Protein AF-A0A955X022-F1 (afdb_monomer)

Radius of gyration: 28.81 Å; Cα contacts (8 Å, |Δi|>4): 548; chains: 1; bounding box: 70×65×79 Å

Sequence (332 aa):
RRVQRLLAVYSPRDRRLDRPEGRVDWLASRLASVGQAQPVYVGEVSGVGLGREERAALLGWCDWIAQQADRFAHAHLDEADRAALAPDLARLARLGADYRGRHDVGLRRRWAHTARRSRWPFLRQVVADGLAAETSQTAVDRLPVPADRPTAFELLVLVRLLSALSEAPPAVRWLANGNGHLRLPGIHAQFQRSFAAEQVRRAAALSAPAGEAITRFQVNLPTRSDLWIGFDRPRGGFDGVLVEVKSGGPQYRDTVLQLQTYRHALPDAEVQRALVLGVVEQPAQGPLRPSQAAWLAAQASGTDDVWAFCGPDDLAAVLAAVGLIKAPLADH

Secondary structure (DSSP, 8-state):
-HHHHHHHS-PPPEEEESS--SEE-HHHHHHHTTT-SS--EEEE---SS--HHHHHHHHHHHHHHHHHHHHHHHHH--HHHHHHHHHHHHHHHHHTGGGTT---HHHHHHHHHHHHT-SSHHIIIIIHHHHHHHH-TTS-PPEEPP-SHHHHHHHHHHHHHHHHHSSS-----EETT--SEEEETTEEEEEEEE--HHHHHHHTT--HHHHHHHHHTT-----EEEEEEEEEEEETTEEEEEEEEE-SS--HHHHHHHHHHHHHHS-TTT-SSEEEEEEESS-TT-SPPHHHHHHHHHHHTSSS-EEEEE-TTSHHHHHHHTTSSPPPPP--

Mean predicted aligned error: 16.54 Å

pLDDT: mean 80.15, std 12.46, range [33.47, 97.75]

Structure (mmCIF, N/CA/C/O backbone):
data_AF-A0A955X022-F1
#
_entry.id   AF-A0A955X022-F1
#
loop_
_atom_site.group_PDB
_atom_site.id
_atom_site.type_symbol
_atom_site.label_atom_id
_atom_site.label_alt_id
_atom_site.label_comp_id
_atom_site.label_asym_id
_atom_site.label_entity_id
_atom_site.label_seq_id
_atom_site.pdbx_PDB_ins_code
_atom_site.Cartn_x
_atom_site.Cartn_y
_atom_site.Cartn_z
_atom_site.occupancy
_atom_site.B_iso_or_equiv
_atom_site.auth_seq_id
_atom_site.auth_comp_id
_atom_site.auth_asym_id
_atom_site.auth_atom_id
_atom_site.pdbx_PDB_model_num
ATOM 1 N N . ARG A 1 1 ? 30.668 -11.378 -16.384 1.00 60.19 1 ARG A N 1
ATOM 2 C CA . ARG A 1 1 ? 31.346 -12.660 -16.038 1.00 60.19 1 ARG A CA 1
ATOM 3 C C . ARG A 1 1 ? 30.372 -13.815 -15.732 1.00 60.19 1 ARG A C 1
ATOM 5 O O . ARG A 1 1 ? 30.473 -14.830 -16.404 1.00 60.19 1 ARG A O 1
ATOM 12 N N . ARG A 1 2 ? 29.414 -13.703 -14.789 1.00 65.69 2 ARG A N 1
ATOM 13 C CA . ARG A 1 2 ? 28.442 -14.791 -14.479 1.00 65.69 2 ARG A CA 1
ATOM 14 C C . ARG A 1 2 ? 27.550 -15.195 -15.670 1.00 65.69 2 ARG A C 1
ATOM 16 O O . ARG A 1 2 ? 27.416 -16.381 -15.935 1.00 65.69 2 ARG A O 1
ATOM 23 N N . VAL A 1 3 ? 27.053 -14.221 -16.440 1.00 72.88 3 VAL A N 1
ATOM 24 C CA . VAL A 1 3 ? 26.290 -14.450 -17.689 1.00 72.88 3 VAL A CA 1
ATOM 25 C C . VAL A 1 3 ? 27.086 -15.269 -18.706 1.00 72.88 3 VAL A C 1
ATOM 27 O O . VAL A 1 3 ? 26.599 -16.266 -19.217 1.00 72.88 3 VAL A O 1
ATOM 30 N N . GLN A 1 4 ? 28.339 -14.886 -18.963 1.00 73.00 4 GLN A N 1
ATOM 31 C CA . GLN A 1 4 ? 29.209 -15.597 -19.904 1.00 73.00 4 GLN A CA 1
ATOM 32 C C . GLN A 1 4 ? 29.500 -17.025 -19.444 1.00 73.00 4 GLN A C 1
ATOM 34 O O . GLN A 1 4 ? 29.504 -17.927 -20.269 1.00 73.00 4 GLN A O 1
ATOM 39 N N . ARG A 1 5 ? 29.686 -17.246 -18.134 1.00 68.06 5 ARG A N 1
ATOM 40 C CA . ARG A 1 5 ? 29.826 -18.600 -17.583 1.00 68.06 5 ARG A CA 1
ATOM 41 C C . ARG A 1 5 ? 28.572 -19.431 -17.844 1.00 68.06 5 ARG A C 1
ATOM 43 O O . ARG A 1 5 ? 28.711 -20.533 -18.340 1.00 68.06 5 ARG A O 1
ATOM 50 N N . LEU A 1 6 ? 27.377 -18.894 -17.592 1.00 64.38 6 LEU A N 1
ATOM 51 C CA . LEU A 1 6 ? 26.104 -19.584 -17.851 1.00 64.38 6 LEU A CA 1
ATOM 52 C C . LEU A 1 6 ? 25.851 -19.864 -19.336 1.00 64.38 6 LEU A C 1
ATOM 54 O O . LEU A 1 6 ? 25.351 -20.929 -19.666 1.00 64.38 6 LEU A O 1
ATOM 58 N N . LEU A 1 7 ? 26.223 -18.942 -20.227 1.00 67.94 7 LEU A N 1
ATOM 59 C CA . LEU A 1 7 ? 26.152 -19.161 -21.676 1.00 67.94 7 LEU A CA 1
ATOM 60 C C . LEU A 1 7 ? 27.194 -20.173 -22.174 1.00 67.94 7 LEU A C 1
ATOM 62 O O . LEU A 1 7 ? 26.962 -20.831 -23.183 1.00 67.94 7 LEU A O 1
ATOM 66 N N . ALA A 1 8 ? 28.330 -20.288 -21.480 1.00 63.25 8 ALA A N 1
ATOM 67 C CA . ALA A 1 8 ? 29.361 -21.284 -21.757 1.00 63.25 8 ALA A CA 1
ATOM 68 C C . ALA A 1 8 ? 29.012 -22.672 -21.197 1.00 63.25 8 ALA A C 1
ATOM 70 O O . ALA A 1 8 ? 29.580 -23.666 -21.646 1.00 63.25 8 ALA A O 1
ATOM 71 N N . VAL A 1 9 ? 28.072 -22.762 -20.247 1.00 58.62 9 VAL A N 1
ATOM 72 C CA . VAL A 1 9 ? 27.497 -24.041 -19.835 1.00 58.62 9 VAL A CA 1
ATOM 73 C C . VAL A 1 9 ? 26.673 -24.600 -21.006 1.00 58.62 9 VAL A C 1
ATOM 75 O O . VAL A 1 9 ? 25.762 -23.936 -21.500 1.00 58.62 9 VAL A O 1
ATOM 78 N N . TYR A 1 10 ? 27.002 -25.820 -21.446 1.00 50.12 10 TYR A N 1
ATOM 79 C CA . TYR A 1 10 ? 26.462 -26.484 -22.640 1.00 50.12 10 TYR A CA 1
ATOM 80 C C . TYR A 1 10 ? 24.930 -26.425 -22.739 1.00 50.12 10 TYR A C 1
ATOM 82 O O . TYR A 1 10 ? 24.229 -27.272 -22.189 1.00 50.12 10 TYR A O 1
ATOM 90 N N . SER A 1 11 ? 24.399 -25.446 -23.480 1.00 48.03 11 SER A N 1
ATOM 91 C CA . SER A 1 11 ? 22.991 -25.452 -23.903 1.00 48.03 11 SER A CA 1
ATOM 92 C C . SER A 1 11 ? 22.721 -26.746 -24.685 1.00 48.03 11 SER A C 1
ATOM 94 O O . SER A 1 11 ? 23.609 -27.139 -25.451 1.00 48.03 11 SER A O 1
ATOM 96 N N . PRO A 1 12 ? 21.559 -27.411 -24.525 1.00 53.16 12 PRO A N 1
ATOM 97 C CA . PRO A 1 12 ? 21.199 -28.552 -25.358 1.00 53.16 12 PRO A CA 1
ATOM 98 C C . PRO A 1 12 ? 21.392 -28.146 -26.816 1.00 53.16 12 PRO A C 1
ATOM 100 O O . PRO A 1 12 ? 20.864 -27.126 -27.262 1.00 53.16 12 PRO A O 1
ATOM 103 N N . ARG A 1 13 ? 22.253 -28.876 -27.518 1.00 52.25 13 ARG A N 1
ATOM 104 C CA . ARG A 1 13 ? 22.450 -28.694 -28.949 1.00 52.25 13 ARG A CA 1
ATOM 105 C C . ARG A 1 13 ? 21.652 -29.778 -29.635 1.00 52.25 13 ARG A C 1
ATOM 107 O O . ARG A 1 13 ? 21.825 -30.952 -29.307 1.00 52.25 13 ARG A O 1
ATOM 114 N N . ASP A 1 14 ? 20.843 -29.362 -30.595 1.00 60.62 14 ASP A N 1
ATOM 115 C CA . ASP A 1 14 ? 20.277 -30.257 -31.587 1.00 60.62 14 ASP A CA 1
ATOM 116 C C . ASP A 1 14 ? 21.442 -30.938 -32.302 1.00 60.62 14 ASP A C 1
ATOM 118 O O . ASP A 1 14 ? 22.238 -30.297 -33.000 1.00 60.62 14 ASP A O 1
ATOM 122 N N . ARG A 1 15 ? 21.604 -32.237 -32.060 1.00 67.50 15 ARG A N 1
ATOM 123 C CA . ARG A 1 15 ? 22.623 -33.046 -32.720 1.00 67.50 15 ARG A CA 1
ATOM 124 C C . ARG A 1 15 ? 21.938 -33.930 -33.744 1.00 67.50 15 ARG A C 1
ATOM 126 O O . ARG A 1 15 ? 20.890 -34.505 -33.472 1.00 67.50 15 ARG A O 1
ATOM 133 N N . ARG A 1 16 ? 22.562 -34.051 -34.916 1.00 79.44 16 ARG A N 1
ATOM 134 C CA . ARG A 1 16 ? 22.226 -35.094 -35.884 1.00 79.44 16 ARG A CA 1
ATOM 135 C C . ARG A 1 16 ? 22.786 -36.419 -35.379 1.00 79.44 16 ARG A C 1
ATOM 137 O O . ARG A 1 16 ? 23.991 -36.532 -35.153 1.00 79.44 16 ARG A O 1
ATOM 144 N N . LEU A 1 17 ? 21.898 -37.369 -35.175 1.00 77.00 17 LEU A N 1
ATOM 145 C CA . LEU A 1 17 ? 22.140 -38.704 -34.668 1.00 77.00 17 LEU A CA 1
ATOM 146 C C . LEU A 1 17 ? 21.679 -39.705 -35.728 1.00 77.00 17 LEU A C 1
ATOM 148 O O . LEU A 1 17 ? 20.753 -39.447 -36.494 1.00 77.00 17 LEU A O 1
ATOM 152 N N . ASP A 1 18 ? 22.335 -40.849 -35.756 1.00 83.44 18 ASP A N 1
ATOM 153 C CA . ASP A 1 18 ? 21.990 -42.020 -36.564 1.00 83.44 18 ASP A CA 1
ATOM 154 C C . ASP A 1 18 ? 20.863 -42.861 -35.935 1.00 83.44 18 ASP A C 1
ATOM 156 O O . ASP A 1 18 ? 20.263 -43.708 -36.595 1.00 83.44 18 ASP A O 1
ATOM 160 N N . ARG A 1 19 ? 20.515 -42.588 -34.671 1.00 78.44 19 ARG A N 1
ATOM 161 C CA . ARG A 1 19 ? 19.409 -43.216 -33.936 1.00 78.44 19 ARG A CA 1
ATOM 162 C C . ARG A 1 19 ? 18.647 -42.206 -33.063 1.00 78.44 19 ARG A C 1
ATOM 164 O O . ARG A 1 19 ? 19.240 -41.216 -32.629 1.00 78.44 19 ARG A O 1
ATOM 171 N N . PRO A 1 20 ? 17.344 -42.418 -32.795 1.00 75.44 20 PRO A N 1
ATOM 172 C CA . PRO A 1 20 ? 16.562 -41.508 -31.966 1.00 75.44 20 PRO A CA 1
ATOM 173 C C . PRO A 1 20 ? 16.979 -41.643 -30.495 1.00 75.44 20 PRO A C 1
ATOM 175 O O . PRO A 1 20 ? 16.699 -42.651 -29.851 1.00 75.44 20 PRO A O 1
ATOM 178 N N . GLU A 1 21 ? 17.634 -40.617 -29.955 1.00 63.56 21 GLU A N 1
ATOM 179 C CA . GLU A 1 21 ? 17.990 -40.522 -28.535 1.00 63.56 21 GLU A CA 1
ATOM 180 C C . GLU A 1 21 ? 17.449 -39.225 -27.929 1.00 63.56 21 GLU A C 1
ATOM 182 O O . GLU A 1 21 ? 17.411 -38.183 -28.588 1.00 63.56 21 GLU A O 1
ATOM 187 N N . GLY A 1 22 ? 17.063 -39.273 -26.651 1.00 64.94 22 GLY A N 1
ATOM 188 C CA . GLY A 1 22 ? 16.555 -38.102 -25.935 1.00 64.94 22 GLY A CA 1
ATOM 189 C C . GLY A 1 22 ? 15.234 -37.578 -26.510 1.00 64.94 22 GLY A C 1
ATOM 190 O O . GLY A 1 22 ? 14.361 -38.350 -26.909 1.00 64.94 22 GLY A O 1
ATOM 191 N N . ARG A 1 23 ? 15.064 -36.251 -26.523 1.00 67.06 23 ARG A N 1
ATOM 192 C CA . ARG A 1 23 ? 13.901 -35.592 -27.136 1.00 67.06 23 ARG A CA 1
ATOM 193 C C . ARG A 1 23 ? 14.206 -35.305 -28.607 1.00 67.06 23 ARG A C 1
ATOM 195 O O . ARG A 1 23 ? 15.068 -34.485 -28.901 1.00 67.06 23 ARG A O 1
ATOM 202 N N . VAL A 1 24 ? 13.495 -35.972 -29.514 1.00 66.94 24 VAL A N 1
ATOM 203 C CA . VAL A 1 24 ? 13.697 -35.860 -30.970 1.00 66.94 24 VAL A CA 1
ATOM 204 C C . VAL A 1 24 ? 12.755 -34.815 -31.574 1.00 66.94 24 VAL A C 1
ATOM 206 O O . VAL A 1 24 ? 11.543 -34.869 -31.355 1.00 66.94 24 VAL A O 1
ATOM 209 N N . ASP A 1 25 ? 13.293 -33.890 -32.371 1.00 73.12 25 ASP A N 1
ATOM 210 C CA . ASP A 1 25 ? 12.508 -33.021 -33.252 1.00 73.12 25 ASP A CA 1
ATOM 211 C C . ASP A 1 25 ? 12.219 -33.764 -34.563 1.00 73.12 25 ASP A C 1
ATOM 213 O O . ASP A 1 25 ? 13.049 -33.844 -35.474 1.00 73.12 25 ASP A O 1
ATOM 217 N N . TRP A 1 26 ? 11.021 -34.340 -34.657 1.00 71.31 26 TRP A N 1
ATOM 218 C CA . TRP A 1 26 ? 10.600 -35.145 -35.804 1.00 71.31 26 TRP A CA 1
ATOM 219 C C . TRP A 1 26 ? 10.478 -34.348 -37.106 1.00 71.31 26 TRP A C 1
ATOM 221 O O . TRP A 1 26 ? 10.701 -34.907 -38.181 1.00 71.31 26 TRP A O 1
ATOM 231 N N . LEU A 1 27 ? 10.165 -33.051 -37.035 1.00 65.00 27 LEU A N 1
ATOM 232 C CA . LEU A 1 27 ? 10.060 -32.205 -38.222 1.00 65.00 27 LEU A CA 1
ATOM 233 C C . LEU A 1 27 ? 11.455 -31.899 -38.779 1.00 65.00 27 LEU A C 1
ATOM 235 O O . LEU A 1 27 ? 11.699 -32.094 -39.971 1.00 65.00 27 LEU A O 1
ATOM 239 N N . ALA A 1 28 ? 12.386 -31.495 -37.913 1.00 66.56 28 ALA A N 1
ATOM 240 C CA . ALA A 1 28 ? 13.778 -31.264 -38.290 1.00 66.56 28 ALA A CA 1
ATOM 241 C C . ALA A 1 28 ? 14.469 -32.555 -38.767 1.00 66.56 28 ALA A C 1
ATOM 243 O O . ALA A 1 28 ? 15.210 -32.526 -39.749 1.00 66.56 28 ALA A O 1
ATOM 244 N N . SER A 1 29 ? 14.175 -33.695 -38.133 1.00 73.12 29 SER A N 1
ATOM 245 C CA . SER A 1 29 ? 14.665 -35.021 -38.547 1.00 73.12 29 SER A CA 1
ATOM 246 C C . SER A 1 29 ? 14.175 -35.402 -39.945 1.00 73.12 29 SER A C 1
ATOM 248 O O . SER A 1 29 ? 14.956 -35.853 -40.785 1.00 73.12 29 SER A O 1
ATOM 250 N N . ARG A 1 30 ? 12.887 -35.162 -40.238 1.00 73.19 30 ARG A N 1
ATOM 251 C CA . ARG A 1 30 ? 12.298 -35.435 -41.556 1.00 73.19 30 ARG A CA 1
ATOM 252 C C . ARG A 1 30 ? 12.969 -34.615 -42.653 1.00 73.19 30 ARG A C 1
ATOM 254 O O . ARG A 1 30 ? 13.265 -35.164 -43.707 1.00 73.19 30 ARG A O 1
ATOM 261 N N . LEU A 1 31 ? 13.239 -33.335 -42.399 1.00 70.75 31 LEU A N 1
ATOM 262 C CA . LEU A 1 31 ? 13.944 -32.459 -43.340 1.00 70.75 31 LEU A CA 1
ATOM 263 C C . LEU A 1 31 ? 15.418 -32.857 -43.509 1.00 70.75 31 LEU A C 1
ATOM 265 O O . LEU A 1 31 ? 15.922 -32.877 -44.627 1.00 70.75 31 LEU A O 1
ATOM 269 N N . ALA A 1 32 ? 16.104 -33.212 -42.420 1.00 75.50 32 ALA A N 1
ATOM 270 C CA . ALA A 1 32 ? 17.508 -33.624 -42.449 1.00 75.50 32 ALA A CA 1
ATOM 271 C C . ALA A 1 32 ? 17.736 -34.979 -43.141 1.00 75.50 32 ALA A C 1
ATOM 273 O O . ALA A 1 32 ? 18.833 -35.224 -43.638 1.00 75.50 32 ALA A O 1
ATOM 274 N N . SER A 1 33 ? 16.711 -35.834 -43.184 1.00 79.38 33 SER A N 1
ATOM 275 C CA . SER A 1 33 ? 16.754 -37.152 -43.830 1.00 79.38 33 SER A CA 1
ATOM 276 C C . SER A 1 33 ? 16.485 -37.104 -45.340 1.00 79.38 33 SER A C 1
ATOM 278 O O . SER A 1 33 ? 16.653 -38.114 -46.021 1.00 79.38 33 SER A O 1
ATOM 280 N N . VAL A 1 34 ? 16.066 -35.957 -45.893 1.00 84.19 34 VAL A N 1
ATOM 281 C CA . VAL A 1 34 ? 15.811 -35.827 -47.337 1.00 84.19 34 VAL A CA 1
ATOM 282 C C . VAL A 1 34 ? 17.119 -36.020 -48.110 1.00 84.19 34 VAL A C 1
ATOM 284 O O . VAL A 1 34 ? 18.082 -35.281 -47.917 1.00 84.19 34 VAL A O 1
ATOM 287 N N . GLY A 1 35 ? 17.147 -37.021 -48.993 1.00 75.62 35 GLY A N 1
ATOM 288 C CA . GLY A 1 35 ? 18.306 -37.330 -49.838 1.00 75.62 35 GLY A CA 1
ATOM 289 C C . GLY A 1 35 ? 19.464 -38.036 -49.122 1.00 75.62 35 GLY A C 1
ATOM 290 O O . GLY A 1 35 ? 20.532 -38.174 -49.709 1.00 75.62 35 GLY A O 1
ATOM 291 N N . GLN A 1 36 ? 19.279 -38.481 -47.876 1.00 80.12 36 GLN A N 1
ATOM 292 C CA . GLN A 1 36 ? 20.270 -39.276 -47.146 1.00 80.12 36 GLN A CA 1
ATOM 293 C C . GLN A 1 36 ? 19.980 -40.775 -47.298 1.00 80.12 36 GLN A C 1
ATOM 295 O O . GLN A 1 36 ? 18.823 -41.189 -47.336 1.00 80.12 36 GLN A O 1
ATOM 300 N N . ALA A 1 37 ? 21.029 -41.601 -47.360 1.00 85.25 37 ALA A N 1
ATOM 301 C CA . ALA A 1 37 ? 20.895 -43.059 -47.477 1.00 85.25 37 ALA A CA 1
ATOM 302 C C . ALA A 1 37 ? 20.359 -43.726 -46.194 1.00 85.25 37 ALA A C 1
ATOM 304 O O . ALA A 1 37 ? 19.843 -44.840 -46.248 1.00 85.25 37 ALA A O 1
ATOM 305 N N . GLN A 1 38 ? 20.479 -43.052 -45.046 1.00 83.06 38 GLN A N 1
ATOM 306 C CA . GLN A 1 38 ? 19.946 -43.498 -43.760 1.00 83.06 38 GLN A CA 1
ATOM 307 C C . GLN A 1 38 ? 19.199 -42.355 -43.052 1.00 83.06 38 GLN A C 1
ATOM 309 O O . GLN A 1 38 ? 19.529 -41.186 -43.280 1.00 83.06 38 GLN A O 1
ATOM 314 N N . PRO A 1 39 ? 18.201 -42.666 -42.198 1.00 84.44 39 PRO A N 1
ATOM 315 C CA . PRO A 1 39 ? 17.483 -41.659 -41.422 1.00 84.44 39 PRO A CA 1
ATOM 316 C C . PRO A 1 39 ? 18.424 -40.860 -40.512 1.00 84.44 39 PRO A C 1
ATOM 318 O O . PRO A 1 39 ? 19.260 -41.431 -39.816 1.00 84.44 39 PRO A O 1
ATOM 321 N N . VAL A 1 40 ? 18.250 -39.538 -40.488 1.00 85.94 40 VAL A N 1
ATOM 322 C CA . VAL A 1 40 ? 18.973 -38.619 -39.603 1.00 85.94 40 VAL A CA 1
ATOM 323 C C . VAL A 1 40 ? 18.003 -38.077 -38.562 1.00 85.94 40 VAL A C 1
ATOM 325 O O . VAL A 1 40 ? 17.046 -37.375 -38.893 1.00 85.94 40 VAL A O 1
ATOM 328 N N . TYR A 1 41 ? 18.275 -38.361 -37.294 1.00 80.19 41 TYR A N 1
ATOM 329 C CA . TYR A 1 41 ? 17.482 -37.897 -36.161 1.00 80.19 41 TYR A CA 1
ATOM 330 C C . TYR A 1 41 ? 18.101 -36.631 -35.582 1.00 80.19 41 TYR A C 1
ATOM 332 O O . TYR A 1 41 ? 19.290 -36.583 -35.294 1.00 80.19 41 TYR A O 1
ATOM 340 N N . VAL A 1 42 ? 17.306 -35.587 -35.402 1.00 77.88 42 VAL A N 1
ATOM 341 C CA . VAL A 1 42 ? 17.714 -34.365 -34.710 1.00 77.88 42 VAL A CA 1
ATOM 342 C C . VAL A 1 42 ? 17.229 -34.482 -33.270 1.00 77.88 42 VAL A C 1
ATOM 344 O O . VAL A 1 42 ? 16.034 -34.359 -33.009 1.00 77.88 42 VAL A O 1
ATOM 347 N N . GLY A 1 43 ? 18.146 -34.799 -32.356 1.00 66.62 43 GLY A N 1
ATOM 348 C CA . GLY A 1 43 ? 17.847 -35.018 -30.940 1.00 66.62 43 GLY A CA 1
ATOM 349 C C . GLY A 1 43 ? 18.498 -33.982 -30.026 1.00 66.62 43 GLY A C 1
ATOM 350 O O . GLY A 1 43 ? 19.640 -33.568 -30.255 1.00 66.62 43 GLY A O 1
ATOM 351 N N . GLU A 1 44 ? 17.792 -33.597 -28.961 1.00 63.06 44 GLU A N 1
ATOM 352 C CA . GLU A 1 44 ? 18.369 -32.864 -27.835 1.00 63.06 44 GLU A CA 1
ATOM 353 C C . GLU A 1 44 ? 19.296 -33.807 -27.052 1.00 63.06 44 GLU A C 1
ATOM 355 O O . GLU A 1 44 ? 18.843 -34.693 -26.322 1.00 63.06 44 GLU A O 1
ATOM 360 N N . VAL A 1 45 ? 20.613 -33.618 -27.174 1.00 56.59 45 VAL A N 1
ATOM 361 C CA . VAL A 1 45 ? 21.575 -34.335 -26.322 1.00 56.59 45 VAL A CA 1
ATOM 362 C C . VAL A 1 45 ? 21.506 -33.746 -24.914 1.00 56.59 45 VAL A C 1
ATOM 364 O O . VAL A 1 45 ? 21.515 -32.521 -24.757 1.00 56.59 45 VAL A O 1
ATOM 367 N N . SER A 1 46 ? 21.457 -34.604 -23.887 1.00 48.91 46 SER A N 1
ATOM 368 C CA . SER A 1 46 ? 21.366 -34.210 -22.476 1.00 48.91 46 SER A CA 1
ATOM 369 C C . SER A 1 46 ? 22.613 -33.440 -22.017 1.00 48.91 46 SER A C 1
ATOM 371 O O . SER A 1 46 ? 23.539 -33.989 -21.421 1.00 48.91 46 SER A O 1
ATOM 373 N N . GLY A 1 47 ? 22.646 -32.145 -22.311 1.00 52.00 47 GLY A N 1
ATOM 374 C CA . GLY A 1 47 ? 23.611 -31.198 -21.781 1.00 52.00 47 GLY A CA 1
ATOM 375 C C . GLY A 1 47 ? 23.104 -30.613 -20.469 1.00 52.00 47 GLY A C 1
ATOM 376 O O . GLY A 1 47 ? 21.988 -30.092 -20.382 1.00 52.00 47 GLY A O 1
ATOM 377 N N . VAL A 1 48 ? 23.939 -30.660 -19.434 1.00 56.84 48 VAL A N 1
ATOM 378 C CA . VAL A 1 48 ? 23.776 -29.832 -18.237 1.00 56.84 48 VAL A CA 1
ATOM 379 C C . VAL A 1 48 ? 23.977 -28.378 -18.672 1.00 56.84 48 VAL A C 1
ATOM 381 O O . VAL A 1 48 ? 25.093 -27.893 -18.602 1.00 56.84 48 VAL A O 1
ATOM 384 N N . GLY A 1 49 ? 22.944 -27.690 -19.167 1.00 66.44 49 GLY A N 1
ATOM 385 C CA . GLY A 1 49 ? 23.008 -26.257 -19.499 1.00 66.44 49 GLY A CA 1
ATOM 386 C C . GLY A 1 49 ? 21.659 -25.582 -19.668 1.00 66.44 49 GLY A C 1
ATOM 387 O O . GLY A 1 49 ? 20.681 -26.044 -19.086 1.00 66.44 49 GLY A O 1
ATOM 388 N N . LEU A 1 50 ? 21.615 -24.438 -20.351 1.00 72.25 50 LEU A N 1
ATOM 389 C CA . LEU A 1 50 ? 20.389 -23.646 -20.485 1.00 72.25 50 LEU A CA 1
ATOM 390 C C . LEU A 1 50 ? 19.491 -24.211 -21.578 1.00 72.25 50 LEU A C 1
ATOM 392 O O . LEU A 1 50 ? 19.910 -24.277 -22.731 1.00 72.25 50 LEU A O 1
ATOM 396 N N . GLY A 1 51 ? 18.250 -24.556 -21.239 1.00 78.50 51 GLY A N 1
ATOM 397 C CA . GLY A 1 51 ? 17.225 -24.830 -22.243 1.00 78.50 51 GLY A CA 1
ATOM 398 C C . GLY A 1 51 ? 16.971 -23.608 -23.136 1.00 78.50 51 GLY A C 1
ATOM 399 O O . GLY A 1 51 ? 17.316 -22.477 -22.781 1.00 78.50 51 GLY A O 1
ATOM 400 N N . ARG A 1 52 ? 16.331 -23.812 -24.294 1.00 82.12 52 ARG A N 1
ATOM 401 C CA . ARG A 1 52 ? 16.040 -22.736 -25.263 1.00 82.12 52 ARG A CA 1
ATOM 402 C C . ARG A 1 52 ? 15.342 -21.535 -24.617 1.00 82.12 52 ARG A C 1
ATOM 404 O O . ARG A 1 52 ? 15.726 -20.394 -24.866 1.00 82.12 52 ARG A O 1
ATOM 411 N N . GLU A 1 53 ? 14.349 -21.790 -23.771 1.00 84.56 53 GLU A N 1
ATOM 412 C CA . GLU A 1 53 ? 13.591 -20.739 -23.087 1.00 84.56 53 GLU A CA 1
ATOM 413 C C . GLU A 1 53 ? 14.409 -20.048 -21.987 1.00 84.56 53 GLU A C 1
ATOM 415 O O . GLU A 1 53 ? 14.346 -18.829 -21.856 1.00 84.56 53 GLU A O 1
ATOM 420 N N . GLU A 1 54 ? 15.218 -20.790 -21.222 1.00 85.94 54 GLU A N 1
ATOM 421 C CA . GLU A 1 54 ? 16.106 -20.213 -20.199 1.00 85.94 54 GLU A CA 1
ATOM 422 C C . GLU A 1 54 ? 17.168 -19.316 -20.847 1.00 85.94 54 GLU A C 1
ATOM 424 O O . GLU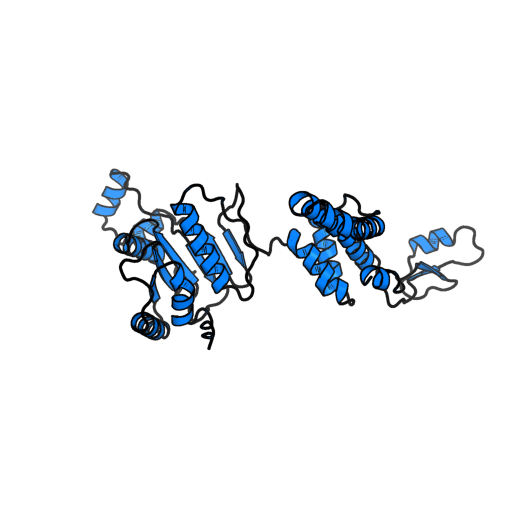 A 1 54 ? 17.472 -18.232 -20.349 1.00 85.94 54 GLU A O 1
ATOM 429 N N . ARG A 1 55 ? 17.696 -19.736 -22.004 1.00 86.88 55 ARG A N 1
ATOM 430 C CA . ARG A 1 55 ? 18.611 -18.934 -22.819 1.00 86.88 55 ARG A CA 1
ATOM 431 C C . ARG A 1 55 ? 17.920 -17.674 -23.333 1.00 86.88 55 ARG A C 1
ATOM 433 O O . ARG A 1 55 ? 18.499 -16.598 -23.230 1.00 86.88 55 ARG A O 1
ATOM 440 N N . ALA A 1 56 ? 16.693 -17.785 -23.840 1.00 89.19 56 ALA A N 1
ATOM 441 C CA . ALA A 1 56 ? 15.909 -16.627 -24.265 1.00 89.19 56 ALA A CA 1
ATOM 442 C C . ALA A 1 56 ? 15.659 -15.648 -23.107 1.00 89.19 56 ALA A C 1
ATOM 444 O O . ALA A 1 56 ? 15.859 -14.450 -23.277 1.00 89.19 56 ALA A O 1
ATOM 445 N N . ALA A 1 57 ? 15.317 -16.150 -21.917 1.00 89.38 57 ALA A N 1
ATOM 446 C CA . ALA A 1 57 ? 15.117 -15.326 -20.729 1.00 89.38 57 ALA A CA 1
ATOM 447 C C . ALA A 1 57 ? 16.402 -14.604 -20.290 1.00 89.38 57 ALA A C 1
ATOM 449 O O . ALA A 1 57 ? 16.367 -13.411 -19.995 1.00 89.38 57 ALA A O 1
ATOM 450 N N . LEU A 1 58 ? 17.548 -15.296 -20.290 1.00 90.31 58 LEU A N 1
ATOM 451 C CA . LEU A 1 58 ? 18.843 -14.704 -19.945 1.00 90.31 58 LEU A CA 1
ATOM 452 C C . LEU A 1 58 ? 19.271 -13.624 -20.949 1.00 90.31 58 LEU A C 1
ATOM 454 O O . LEU A 1 58 ? 19.693 -12.546 -20.537 1.00 90.31 58 LEU A O 1
ATOM 458 N N . LEU A 1 59 ? 19.179 -13.909 -22.251 1.00 91.00 59 LEU A N 1
ATOM 459 C CA . LEU A 1 59 ? 19.597 -12.977 -23.303 1.00 91.00 59 LEU A CA 1
ATOM 460 C C . LEU A 1 59 ? 18.644 -11.783 -23.421 1.00 91.00 59 LEU A C 1
ATOM 462 O O . LEU A 1 59 ? 19.108 -10.652 -23.553 1.00 91.00 59 LEU A O 1
ATOM 466 N N . GLY A 1 60 ? 17.337 -12.019 -23.290 1.00 89.38 60 GLY A N 1
ATOM 467 C CA . GLY A 1 60 ? 16.329 -10.966 -23.201 1.00 89.38 60 GLY A CA 1
ATOM 468 C C . GLY A 1 60 ? 16.563 -10.051 -21.999 1.00 89.38 60 GLY A C 1
ATOM 469 O O . GLY A 1 60 ? 16.552 -8.831 -22.142 1.00 89.38 60 GLY A O 1
ATOM 470 N N . TRP A 1 6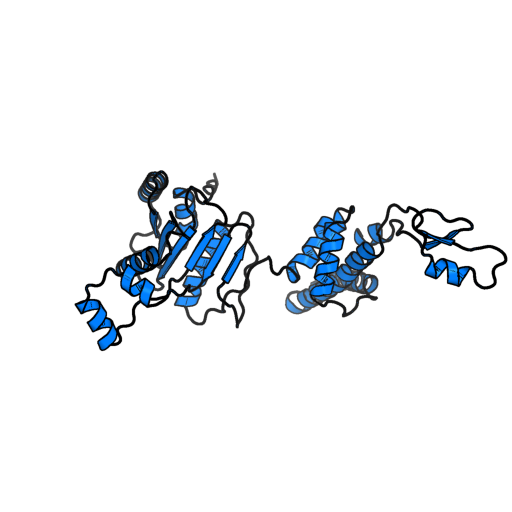1 ? 16.888 -10.619 -20.832 1.00 90.88 61 TRP A N 1
ATOM 471 C CA . TRP A 1 61 ? 17.289 -9.836 -19.661 1.00 90.88 61 TRP A CA 1
ATOM 472 C C . TRP A 1 61 ? 18.581 -9.045 -19.879 1.00 90.88 61 TRP A C 1
ATOM 474 O O . TRP A 1 61 ? 18.649 -7.905 -19.435 1.00 90.88 61 TRP A O 1
ATOM 484 N N . CYS A 1 62 ? 19.586 -9.592 -20.574 1.00 89.69 62 CYS A N 1
ATOM 485 C CA . CYS A 1 62 ? 20.822 -8.865 -20.886 1.00 89.69 62 CYS A CA 1
ATOM 486 C C . CYS A 1 62 ? 20.587 -7.626 -21.756 1.00 89.69 62 CYS A C 1
ATOM 488 O O . CYS A 1 62 ? 21.151 -6.577 -21.453 1.00 89.69 62 CYS A O 1
ATOM 490 N N . ASP A 1 63 ? 19.767 -7.725 -22.806 1.00 89.12 63 ASP A N 1
ATOM 491 C CA . ASP A 1 63 ? 19.425 -6.550 -23.618 1.00 89.12 63 ASP A CA 1
ATOM 492 C C . ASP A 1 63 ? 18.602 -5.542 -22.807 1.00 89.12 63 ASP A C 1
ATOM 494 O O . ASP A 1 63 ? 18.899 -4.350 -22.799 1.00 89.12 63 ASP A O 1
ATOM 498 N N . TRP A 1 64 ? 17.610 -6.032 -22.060 1.00 87.88 64 TRP A N 1
ATOM 499 C CA . TRP A 1 64 ? 16.751 -5.190 -21.236 1.00 87.88 64 TRP A CA 1
ATOM 500 C C . TRP A 1 64 ? 17.539 -4.414 -20.174 1.00 87.88 64 TRP A C 1
ATOM 502 O O . TRP A 1 64 ? 17.425 -3.193 -20.094 1.00 87.88 64 TRP A O 1
ATOM 512 N N . ILE A 1 65 ? 18.377 -5.092 -19.383 1.00 84.31 65 ILE A N 1
ATOM 513 C CA . ILE A 1 65 ? 19.147 -4.441 -18.319 1.00 84.31 65 ILE A CA 1
ATOM 514 C C . ILE A 1 65 ? 20.193 -3.481 -18.891 1.00 84.31 65 ILE A C 1
ATOM 516 O O . ILE A 1 65 ? 20.450 -2.450 -18.279 1.00 84.31 65 ILE A O 1
ATOM 520 N N . ALA A 1 66 ? 20.750 -3.770 -20.075 1.00 84.88 66 ALA A N 1
ATOM 521 C CA . ALA A 1 66 ? 21.642 -2.844 -20.764 1.00 84.88 66 ALA A CA 1
ATOM 522 C C . ALA A 1 66 ? 20.918 -1.539 -21.122 1.00 84.88 66 ALA A C 1
ATOM 524 O O . ALA A 1 66 ? 21.456 -0.471 -20.860 1.00 84.88 66 ALA A O 1
ATOM 525 N N . GLN A 1 67 ? 19.685 -1.613 -21.635 1.00 83.44 67 GLN A N 1
ATOM 526 C CA . GLN A 1 67 ? 18.882 -0.422 -21.935 1.00 83.44 67 GLN A CA 1
ATOM 527 C C . GLN A 1 67 ? 18.511 0.370 -20.675 1.00 83.44 67 GLN A C 1
ATOM 529 O O . GLN A 1 67 ? 18.574 1.596 -20.681 1.00 83.44 67 GLN A O 1
ATOM 534 N N . GLN A 1 68 ? 18.116 -0.305 -19.592 1.00 82.31 68 GLN A N 1
ATOM 535 C CA . GLN A 1 68 ? 17.741 0.384 -18.350 1.00 82.31 68 GLN A CA 1
ATOM 536 C C . GLN A 1 68 ? 18.945 1.053 -17.686 1.00 82.31 68 GLN A C 1
ATOM 538 O O . GLN A 1 68 ? 18.849 2.193 -17.239 1.00 82.31 68 GLN A O 1
ATOM 543 N N . ALA A 1 69 ? 20.087 0.367 -17.654 1.00 76.94 69 ALA A N 1
ATOM 544 C CA . ALA A 1 69 ? 21.311 0.915 -17.093 1.00 76.94 69 ALA A CA 1
ATOM 545 C C . ALA A 1 69 ? 21.890 2.044 -17.961 1.00 76.94 69 ALA A C 1
ATOM 547 O O . ALA A 1 69 ? 22.399 3.012 -17.409 1.00 76.94 69 ALA A O 1
ATOM 548 N N . ASP A 1 70 ? 21.750 1.977 -19.289 1.00 81.00 70 ASP A N 1
ATOM 549 C CA . ASP A 1 70 ? 22.116 3.073 -20.194 1.00 81.00 70 ASP A CA 1
ATOM 550 C C . ASP A 1 70 ? 21.259 4.326 -19.953 1.00 81.00 70 ASP A C 1
ATOM 552 O O . ASP A 1 70 ? 21.796 5.423 -19.800 1.00 81.00 70 ASP A O 1
ATOM 556 N N . ARG A 1 71 ? 19.934 4.166 -19.803 1.00 80.88 71 ARG A N 1
ATOM 557 C CA . ARG A 1 71 ? 19.033 5.272 -19.424 1.00 80.88 71 ARG A CA 1
ATOM 558 C C . ARG A 1 71 ? 19.399 5.871 -18.071 1.00 80.88 71 ARG A C 1
ATOM 560 O O . ARG A 1 71 ? 19.452 7.089 -17.944 1.00 80.88 71 ARG A O 1
ATOM 567 N N . PHE A 1 72 ? 19.651 5.025 -17.074 1.00 73.56 72 PHE A N 1
ATOM 568 C CA . PHE A 1 72 ? 20.063 5.474 -15.747 1.00 73.56 72 PHE A CA 1
ATOM 569 C C . PHE A 1 72 ? 21.385 6.248 -15.808 1.00 73.56 72 PHE A C 1
ATOM 571 O O . PHE A 1 72 ? 21.480 7.333 -15.243 1.00 73.56 72 PHE A O 1
ATOM 578 N N . ALA A 1 73 ? 22.378 5.731 -16.537 1.00 72.06 73 ALA A N 1
ATOM 579 C CA . ALA A 1 73 ? 23.682 6.368 -16.678 1.00 72.06 73 ALA A CA 1
ATOM 580 C C . ALA A 1 73 ? 23.591 7.751 -17.336 1.00 72.06 73 ALA A C 1
ATOM 582 O O . ALA A 1 73 ? 24.252 8.680 -16.888 1.00 72.06 73 ALA A O 1
ATOM 583 N N . HIS A 1 74 ? 22.739 7.915 -18.350 1.00 76.25 74 HIS A N 1
ATOM 584 C CA . HIS A 1 74 ? 22.513 9.219 -18.979 1.00 76.25 74 HIS A CA 1
ATOM 585 C C . HIS A 1 74 ? 21.730 10.196 -18.093 1.00 76.25 74 HIS A C 1
ATOM 587 O O . HIS A 1 74 ? 21.914 11.402 -18.215 1.00 76.25 74 HIS A O 1
ATOM 593 N N . ALA A 1 75 ? 20.849 9.696 -17.223 1.00 69.88 75 ALA A N 1
ATOM 594 C CA . ALA A 1 75 ? 20.018 10.534 -16.362 1.00 69.88 75 ALA A CA 1
ATOM 595 C C . ALA A 1 75 ? 20.706 10.945 -15.049 1.00 69.88 75 ALA A C 1
ATOM 597 O O . ALA A 1 75 ? 20.360 11.984 -14.488 1.00 69.88 75 ALA A O 1
ATOM 598 N N . HIS A 1 76 ? 21.630 10.127 -14.534 1.00 67.69 76 HIS A N 1
ATOM 599 C CA . HIS A 1 76 ? 22.087 10.236 -13.145 1.00 67.69 76 HIS A CA 1
ATOM 600 C C . HIS A 1 76 ? 23.598 10.147 -12.937 1.00 67.69 76 HIS A C 1
ATOM 602 O O . HIS A 1 76 ? 24.044 10.427 -11.827 1.00 67.69 76 HIS A O 1
ATOM 608 N N . LEU A 1 77 ? 24.380 9.749 -13.944 1.00 71.88 77 LEU A N 1
ATOM 609 C CA . LEU A 1 77 ? 25.834 9.647 -13.814 1.00 71.88 77 LEU A CA 1
ATOM 610 C C . LEU A 1 77 ? 26.529 10.771 -14.576 1.00 71.88 77 LEU A C 1
ATOM 612 O O . LEU A 1 77 ? 26.071 11.215 -15.634 1.00 71.88 77 LEU A O 1
ATOM 616 N N . ASP A 1 78 ? 27.667 11.205 -14.043 1.00 83.19 78 ASP A N 1
ATOM 617 C CA . ASP A 1 78 ? 28.549 12.111 -14.761 1.00 83.19 78 ASP A CA 1
ATOM 618 C C . ASP A 1 78 ? 29.240 11.404 -15.945 1.00 83.19 78 ASP A C 1
ATOM 620 O O . ASP A 1 78 ? 29.054 10.211 -16.209 1.00 83.19 78 ASP A O 1
ATOM 624 N N . GLU A 1 79 ? 29.999 12.167 -16.731 1.00 87.06 79 GLU A N 1
ATOM 625 C CA . GLU A 1 79 ? 30.667 11.643 -17.925 1.00 87.06 79 GLU A CA 1
ATOM 626 C C . GLU A 1 79 ? 31.727 10.581 -17.593 1.00 87.06 79 GLU A C 1
ATOM 628 O O . GLU A 1 79 ? 31.886 9.618 -18.344 1.00 87.06 79 GLU A O 1
ATOM 633 N N . ALA A 1 80 ? 32.428 10.720 -16.464 1.00 86.12 80 ALA A N 1
ATOM 634 C CA . ALA A 1 80 ? 33.497 9.807 -16.076 1.00 86.12 80 ALA A CA 1
ATOM 635 C C . ALA A 1 80 ? 32.933 8.446 -15.642 1.00 86.12 80 ALA A C 1
ATOM 637 O O . ALA A 1 80 ? 33.386 7.402 -16.123 1.00 86.12 80 ALA A O 1
ATOM 638 N N . ASP A 1 81 ? 31.889 8.451 -14.815 1.00 74.88 81 ASP A N 1
ATOM 639 C CA . ASP A 1 81 ? 31.202 7.245 -14.355 1.00 74.88 81 ASP A CA 1
ATOM 640 C C . ASP A 1 81 ? 30.459 6.542 -15.498 1.00 74.88 81 ASP A C 1
ATOM 642 O O . ASP A 1 81 ? 30.474 5.310 -15.613 1.00 74.88 81 ASP A O 1
ATOM 646 N N . ARG A 1 82 ? 29.860 7.312 -16.415 1.00 84.31 82 ARG A N 1
ATOM 647 C CA . ARG A 1 82 ? 29.229 6.765 -17.623 1.00 84.31 82 ARG A CA 1
ATOM 648 C C . ARG A 1 82 ? 30.256 6.111 -18.549 1.00 84.31 82 ARG A C 1
ATOM 650 O O . ARG A 1 82 ? 30.012 4.999 -19.027 1.00 84.31 82 ARG A O 1
ATOM 657 N N . ALA A 1 83 ? 31.415 6.737 -18.759 1.00 87.00 83 ALA A N 1
ATOM 658 C CA . ALA A 1 83 ? 32.504 6.163 -19.550 1.00 87.00 83 ALA A CA 1
ATOM 659 C C . ALA A 1 83 ? 33.060 4.870 -18.926 1.00 87.00 83 ALA A C 1
ATOM 661 O O . ALA A 1 83 ? 33.358 3.918 -19.651 1.00 87.00 83 ALA A O 1
ATOM 662 N N . ALA A 1 84 ? 33.135 4.794 -17.593 1.00 82.88 84 ALA A N 1
ATOM 663 C CA . ALA A 1 84 ? 33.550 3.588 -16.879 1.00 82.88 84 ALA A CA 1
ATOM 664 C C . ALA A 1 84 ? 32.548 2.427 -17.037 1.00 82.88 84 ALA A C 1
ATOM 666 O O . ALA A 1 84 ? 32.952 1.265 -17.146 1.00 82.88 84 ALA A O 1
ATOM 667 N N . LEU A 1 85 ? 31.245 2.724 -17.095 1.00 80.38 85 LEU A N 1
ATOM 668 C CA . LEU A 1 85 ? 30.177 1.726 -17.222 1.00 80.38 85 LEU A CA 1
ATOM 669 C C . LEU A 1 85 ? 29.951 1.253 -18.674 1.00 80.38 85 LEU A C 1
ATOM 671 O O . LEU A 1 85 ? 29.541 0.108 -18.908 1.00 80.38 85 LEU A O 1
ATOM 675 N N . ALA A 1 86 ? 30.247 2.102 -19.663 1.00 81.88 86 ALA A N 1
ATOM 676 C CA . ALA A 1 86 ? 29.961 1.867 -21.081 1.00 81.88 86 ALA A CA 1
ATOM 677 C C . ALA A 1 86 ? 30.451 0.508 -21.642 1.00 81.88 86 ALA A C 1
ATOM 679 O O . ALA A 1 86 ? 29.678 -0.149 -22.353 1.00 81.88 86 ALA A O 1
ATOM 680 N N . PRO A 1 87 ? 31.664 0.001 -21.326 1.00 87.12 87 PRO A N 1
ATOM 681 C CA . PRO A 1 87 ? 32.131 -1.287 -21.848 1.00 87.12 87 PRO A CA 1
ATOM 682 C C . PRO A 1 87 ? 31.274 -2.475 -21.391 1.00 87.12 87 PRO A C 1
ATOM 684 O O . PRO A 1 87 ? 31.052 -3.427 -22.152 1.00 87.12 87 PRO A O 1
ATOM 687 N N . ASP A 1 88 ? 30.776 -2.428 -20.153 1.00 79.62 88 ASP A N 1
ATOM 688 C CA . ASP A 1 88 ? 29.946 -3.483 -19.581 1.00 79.62 88 ASP A CA 1
ATOM 689 C C . ASP A 1 88 ? 28.524 -3.456 -20.153 1.00 79.62 88 ASP A C 1
ATOM 691 O O . ASP A 1 88 ? 27.987 -4.525 -20.475 1.00 79.62 88 ASP A O 1
ATOM 695 N N . LEU A 1 89 ? 27.961 -2.265 -20.387 1.00 81.94 89 LEU A N 1
ATOM 696 C CA . LEU A 1 89 ? 26.677 -2.094 -21.078 1.00 81.94 89 LEU A CA 1
ATOM 697 C C . LEU A 1 89 ? 26.751 -2.576 -22.525 1.00 81.94 89 LEU A C 1
ATOM 699 O O . LEU A 1 89 ? 25.944 -3.405 -22.946 1.00 81.94 89 LEU A O 1
ATOM 703 N N . ALA A 1 90 ? 27.783 -2.160 -23.262 1.00 85.19 90 ALA A N 1
ATOM 704 C CA . ALA A 1 90 ? 28.015 -2.599 -24.634 1.00 85.19 90 ALA A CA 1
ATOM 705 C C . ALA A 1 90 ? 28.208 -4.121 -24.728 1.00 85.19 90 ALA A C 1
ATOM 707 O O . ALA A 1 90 ? 27.862 -4.754 -25.728 1.00 85.19 90 ALA A O 1
ATOM 708 N N . ARG A 1 91 ? 28.771 -4.755 -23.694 1.00 85.06 91 ARG A N 1
ATOM 709 C CA . ARG A 1 91 ? 28.879 -6.217 -23.628 1.00 85.06 91 ARG A CA 1
ATOM 710 C C . ARG A 1 91 ? 27.519 -6.881 -23.410 1.00 85.06 91 ARG A C 1
ATOM 712 O O . ARG A 1 91 ? 27.242 -7.873 -24.078 1.00 85.06 91 ARG A O 1
ATOM 719 N N . LEU A 1 92 ? 26.688 -6.371 -22.504 1.00 82.75 92 LEU A N 1
ATOM 720 C CA . LEU A 1 92 ? 25.350 -6.919 -22.252 1.00 82.75 92 LEU A CA 1
ATOM 721 C C . LEU A 1 92 ? 24.423 -6.736 -23.464 1.00 82.75 92 LEU A C 1
ATOM 723 O O . LEU A 1 92 ? 23.793 -7.705 -23.888 1.00 82.75 92 LEU A O 1
ATOM 727 N N . ALA A 1 93 ? 24.449 -5.560 -24.094 1.00 84.31 93 ALA A N 1
ATOM 728 C CA . ALA A 1 93 ? 23.704 -5.268 -25.319 1.00 84.31 93 ALA A CA 1
ATOM 729 C C . ALA A 1 93 ? 24.117 -6.172 -26.493 1.00 84.31 93 ALA A C 1
ATOM 731 O O . ALA A 1 93 ? 23.277 -6.612 -27.275 1.00 84.31 93 ALA A O 1
ATOM 732 N N . ARG A 1 94 ? 25.411 -6.508 -26.613 1.00 87.75 94 ARG A N 1
ATOM 733 C CA . ARG A 1 94 ? 25.886 -7.475 -27.620 1.00 87.75 94 ARG A CA 1
ATOM 734 C C . ARG A 1 94 ? 25.369 -8.887 -27.368 1.00 87.75 94 ARG A C 1
ATOM 736 O O . ARG A 1 94 ? 25.022 -9.575 -28.319 1.00 87.75 94 ARG A O 1
ATOM 743 N N . LEU A 1 95 ? 25.318 -9.324 -26.109 1.00 84.56 95 LEU A N 1
ATOM 744 C CA . LEU A 1 95 ? 24.818 -10.659 -25.769 1.00 84.56 95 LEU A CA 1
ATOM 745 C C . LEU A 1 95 ? 23.326 -10.801 -26.091 1.00 84.56 95 LEU A C 1
ATOM 747 O O . LEU A 1 95 ? 22.909 -11.841 -26.587 1.00 84.56 95 LEU A O 1
ATOM 751 N N . GLY A 1 96 ? 22.536 -9.762 -25.829 1.00 84.44 96 GLY A N 1
ATOM 752 C CA . GLY A 1 96 ? 21.093 -9.766 -26.054 1.00 84.44 96 GLY A CA 1
ATOM 753 C C . GLY A 1 96 ? 20.636 -9.247 -27.423 1.00 84.44 96 GLY A C 1
ATOM 754 O O . GLY A 1 96 ? 19.441 -9.034 -27.602 1.00 84.44 96 GLY A O 1
ATOM 755 N N . ALA A 1 97 ? 21.542 -9.054 -28.389 1.00 86.44 97 ALA A N 1
ATOM 756 C CA . ALA A 1 97 ? 21.255 -8.364 -29.652 1.00 86.44 97 ALA A CA 1
ATOM 757 C C . ALA A 1 97 ? 20.052 -8.937 -30.431 1.00 86.44 97 ALA A C 1
ATOM 759 O O . ALA A 1 97 ? 19.270 -8.171 -30.993 1.00 86.44 97 ALA A O 1
ATOM 760 N N . ASP A 1 98 ? 19.850 -10.258 -30.393 1.00 82.62 98 ASP A N 1
ATOM 761 C CA . ASP A 1 98 ? 18.724 -10.951 -31.046 1.00 82.62 98 ASP A CA 1
ATOM 762 C C . ASP A 1 98 ? 17.343 -10.565 -30.471 1.00 82.62 98 ASP A C 1
ATOM 764 O O . ASP A 1 98 ? 16.302 -10.817 -31.084 1.00 82.62 98 ASP A O 1
ATOM 768 N N . TYR A 1 99 ? 17.324 -9.951 -29.286 1.00 82.75 99 TYR A N 1
ATOM 769 C CA . TYR A 1 99 ? 16.130 -9.519 -28.557 1.00 82.75 99 TYR A CA 1
ATOM 770 C C . TYR A 1 99 ? 15.992 -7.995 -28.495 1.00 82.75 99 TYR A C 1
ATOM 772 O O . TYR A 1 99 ? 15.111 -7.489 -27.796 1.00 82.75 99 TYR A O 1
ATOM 780 N N . ARG A 1 100 ? 16.818 -7.257 -29.250 1.00 80.56 100 ARG A N 1
ATOM 781 C CA . ARG A 1 100 ? 16.799 -5.794 -29.266 1.00 80.56 100 ARG A CA 1
ATOM 782 C C . ARG A 1 100 ? 15.402 -5.263 -29.578 1.00 80.56 100 ARG A C 1
ATOM 784 O O . ARG A 1 100 ? 14.787 -5.626 -30.578 1.00 80.56 100 ARG A O 1
ATOM 791 N N . GLY A 1 101 ? 14.903 -4.400 -28.696 1.00 68.69 101 GLY A N 1
ATOM 792 C CA . GLY A 1 101 ? 13.582 -3.774 -28.829 1.00 68.69 101 GLY A CA 1
ATOM 793 C C . GLY A 1 101 ? 12.390 -4.719 -28.621 1.00 68.69 101 GLY A C 1
ATOM 794 O O . GLY A 1 101 ? 11.248 -4.272 -28.687 1.00 68.69 101 GLY A O 1
ATOM 795 N N . ARG A 1 102 ? 12.615 -6.006 -28.323 1.00 73.88 102 ARG A N 1
ATOM 796 C CA . ARG A 1 102 ? 11.561 -6.998 -28.062 1.00 73.88 102 ARG A CA 1
ATOM 797 C C . ARG A 1 102 ? 11.329 -7.142 -26.564 1.00 73.88 102 ARG A C 1
ATOM 799 O O . ARG A 1 102 ? 11.613 -8.179 -25.976 1.00 73.88 102 ARG A O 1
ATOM 806 N N . HIS A 1 103 ? 10.803 -6.082 -25.958 1.00 73.62 103 HIS A N 1
ATOM 807 C CA . HIS A 1 103 ? 10.556 -6.009 -24.514 1.00 73.62 103 HIS A CA 1
ATOM 808 C C . HIS A 1 103 ? 9.113 -5.650 -24.196 1.00 73.62 103 HIS A C 1
ATOM 810 O O . HIS A 1 103 ? 8.854 -4.816 -23.331 1.00 73.62 103 HIS A O 1
ATOM 816 N N . ASP A 1 104 ? 8.143 -6.236 -24.891 1.00 79.00 104 ASP A N 1
ATOM 817 C CA . ASP A 1 104 ? 6.769 -6.076 -24.433 1.00 79.00 104 ASP A CA 1
ATOM 818 C C . ASP A 1 104 ? 6.593 -6.727 -23.048 1.00 79.00 104 ASP A C 1
ATOM 820 O O . ASP A 1 104 ? 7.313 -7.653 -22.649 1.00 79.00 104 ASP A O 1
ATOM 824 N N . VAL A 1 105 ? 5.633 -6.208 -22.285 1.00 71.00 105 VAL A N 1
ATOM 825 C CA . VAL A 1 105 ? 5.383 -6.642 -20.905 1.00 71.00 105 VAL A CA 1
ATOM 826 C C . VAL A 1 105 ? 5.071 -8.141 -20.844 1.00 71.00 105 VAL A C 1
ATOM 828 O O . VAL A 1 105 ? 5.523 -8.821 -19.923 1.00 71.00 105 VAL A O 1
ATOM 831 N N . GLY A 1 106 ? 4.338 -8.680 -21.822 1.00 72.69 106 GLY A N 1
ATOM 832 C CA . GLY A 1 106 ? 3.971 -10.093 -21.874 1.00 72.69 106 GLY A CA 1
ATOM 833 C C . GLY A 1 106 ? 5.178 -11.003 -22.092 1.00 72.69 106 GLY A C 1
ATOM 834 O O . GLY A 1 106 ? 5.316 -12.023 -21.415 1.00 72.69 106 GLY A O 1
ATOM 835 N N . LEU A 1 107 ? 6.088 -10.625 -22.987 1.00 82.38 107 LEU A N 1
ATOM 836 C CA . LEU A 1 107 ? 7.320 -11.358 -23.259 1.00 82.38 107 LEU A CA 1
ATOM 837 C C . LEU A 1 107 ? 8.269 -11.343 -22.059 1.00 82.38 107 LEU A C 1
ATOM 839 O O . LEU A 1 107 ? 8.749 -12.404 -21.656 1.00 82.38 107 LEU A O 1
ATOM 843 N N . ARG A 1 108 ? 8.450 -10.1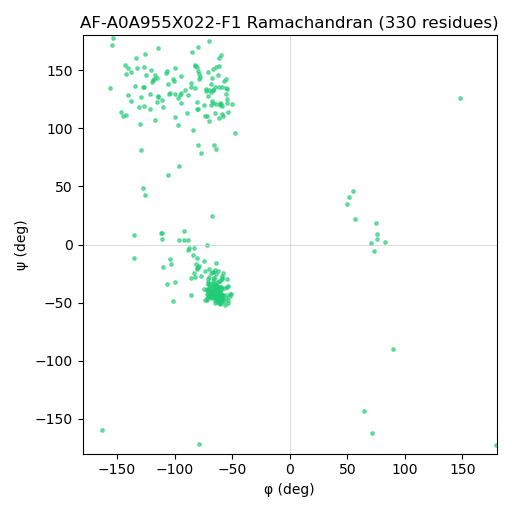86 -21.412 1.00 83.06 108 ARG A N 1
ATOM 844 C CA . ARG A 1 108 ? 9.250 -10.098 -20.182 1.00 83.06 108 ARG A CA 1
ATOM 845 C C . ARG A 1 108 ? 8.648 -10.917 -19.030 1.00 83.06 108 ARG A C 1
ATOM 847 O O . ARG A 1 108 ? 9.399 -11.546 -18.290 1.00 83.06 108 ARG A O 1
ATOM 854 N N . ARG A 1 109 ? 7.313 -10.991 -18.903 1.00 76.94 109 ARG A N 1
ATOM 855 C CA . ARG A 1 109 ? 6.636 -11.872 -17.923 1.00 76.94 109 ARG A CA 1
ATOM 856 C C . ARG A 1 109 ? 6.907 -13.346 -18.186 1.00 76.94 109 ARG A C 1
ATOM 858 O O . ARG A 1 109 ? 7.204 -14.083 -17.248 1.00 76.94 109 ARG A O 1
ATOM 865 N N . ARG A 1 110 ? 6.824 -13.773 -19.450 1.00 81.81 110 ARG A N 1
ATOM 866 C CA . ARG A 1 110 ? 7.159 -15.151 -19.841 1.00 81.81 110 ARG A CA 1
ATOM 867 C C . ARG A 1 110 ? 8.605 -15.474 -19.477 1.00 81.81 110 ARG A C 1
ATOM 869 O O . ARG A 1 110 ? 8.847 -16.484 -18.829 1.00 81.81 110 ARG A O 1
ATOM 876 N N . TRP A 1 111 ? 9.544 -14.582 -19.787 1.00 89.69 111 TRP A N 1
ATOM 877 C CA . TRP A 1 111 ? 10.946 -14.752 -19.399 1.00 89.69 111 TRP A CA 1
ATOM 878 C C . TRP A 1 111 ? 11.156 -14.799 -17.884 1.00 89.69 111 TRP A C 1
ATOM 880 O O . TRP A 1 111 ? 11.885 -15.669 -17.415 1.00 89.69 111 TRP A O 1
ATOM 890 N N . ALA A 1 112 ? 10.495 -13.932 -17.111 1.00 83.44 112 ALA A N 1
ATOM 891 C CA . ALA A 1 112 ? 10.560 -13.960 -15.649 1.00 83.44 112 ALA A CA 1
ATOM 892 C C . ALA A 1 112 ? 10.039 -15.293 -15.086 1.00 83.44 112 ALA A C 1
ATOM 894 O O . ALA A 1 112 ? 10.662 -15.887 -14.204 1.00 83.44 112 ALA A O 1
ATOM 895 N N . HIS A 1 113 ? 8.929 -15.800 -15.633 1.00 81.12 113 HIS A N 1
ATOM 896 C CA . HIS A 1 113 ? 8.358 -17.093 -15.260 1.00 81.12 113 HIS A CA 1
ATOM 897 C C . HIS A 1 113 ? 9.312 -18.256 -15.571 1.00 81.12 113 HIS A C 1
ATOM 899 O O . HIS A 1 113 ? 9.591 -19.074 -14.692 1.00 81.12 113 HIS A O 1
ATOM 905 N N . THR A 1 114 ? 9.862 -18.302 -16.788 1.00 85.44 114 THR A N 1
ATOM 906 C CA . THR A 1 114 ? 10.860 -19.303 -17.191 1.00 85.44 114 THR A CA 1
ATOM 907 C C . THR A 1 114 ? 12.096 -19.246 -16.292 1.00 85.44 114 THR A C 1
ATOM 909 O O . THR A 1 114 ? 12.555 -20.276 -15.800 1.00 85.44 114 THR A O 1
ATOM 912 N N . ALA A 1 115 ? 12.614 -18.047 -16.014 1.00 83.75 115 ALA A N 1
ATOM 913 C CA . ALA A 1 115 ? 13.793 -17.853 -15.178 1.00 83.75 115 ALA A CA 1
ATOM 914 C C . ALA A 1 115 ? 13.557 -18.308 -13.727 1.00 83.75 115 ALA A C 1
ATOM 916 O O . ALA A 1 115 ? 14.404 -18.995 -13.159 1.00 83.75 115 ALA A O 1
ATOM 917 N N . ARG A 1 116 ? 12.382 -18.016 -13.148 1.00 81.25 116 ARG A N 1
ATOM 918 C CA . ARG A 1 116 ? 12.007 -18.429 -11.782 1.00 81.25 116 ARG A CA 1
ATOM 919 C C . ARG A 1 116 ? 11.938 -19.951 -11.620 1.00 81.25 116 ARG A C 1
ATOM 921 O O . ARG A 1 116 ? 12.250 -20.469 -10.551 1.00 81.25 116 ARG A O 1
ATOM 928 N N . ARG A 1 117 ? 11.556 -20.668 -12.679 1.00 77.31 117 ARG A N 1
ATOM 929 C CA . ARG A 1 117 ? 11.492 -22.141 -12.714 1.00 77.31 117 ARG A CA 1
ATOM 930 C C . ARG A 1 117 ? 12.816 -22.796 -13.111 1.00 77.31 117 ARG A C 1
ATOM 932 O O . ARG A 1 117 ? 12.906 -24.022 -13.119 1.00 77.31 117 ARG A O 1
ATOM 939 N N . SER A 1 118 ? 13.837 -22.002 -13.425 1.00 80.00 118 SER A N 1
ATOM 940 C CA . SER A 1 118 ? 15.146 -22.518 -13.798 1.00 80.00 118 SER A CA 1
ATOM 941 C C . SER A 1 118 ? 15.836 -23.208 -12.623 1.00 80.00 118 SER A C 1
ATOM 943 O O . SER A 1 118 ? 15.800 -22.758 -11.468 1.00 80.00 118 SER A O 1
ATOM 945 N N . ARG A 1 119 ? 16.561 -24.283 -12.943 1.00 76.12 119 ARG A N 1
ATOM 946 C CA . ARG A 1 119 ? 17.485 -24.933 -12.004 1.00 76.12 119 ARG A CA 1
ATOM 947 C C . ARG A 1 119 ? 18.675 -24.042 -11.646 1.00 76.12 119 ARG A C 1
ATOM 949 O O . ARG A 1 119 ? 19.253 -24.207 -10.575 1.00 76.12 119 ARG A O 1
ATOM 956 N N . TRP A 1 120 ? 19.019 -23.084 -12.507 1.00 75.81 120 TRP A N 1
ATOM 957 C CA . TRP A 1 120 ? 20.173 -22.208 -12.342 1.00 75.81 120 TRP A CA 1
ATOM 958 C C . TRP A 1 120 ? 19.866 -21.077 -11.351 1.00 75.81 120 TRP A C 1
ATOM 960 O O . TRP A 1 120 ? 19.029 -20.223 -11.652 1.00 75.81 120 TRP A O 1
ATOM 970 N N . PRO A 1 121 ? 20.566 -20.996 -10.199 1.00 73.88 121 PRO A N 1
ATOM 971 C CA . PRO A 1 121 ? 20.276 -19.991 -9.173 1.00 73.88 121 PRO A CA 1
ATOM 972 C C . PRO A 1 121 ? 20.324 -18.551 -9.692 1.00 73.88 121 PRO A C 1
ATOM 974 O O . PRO A 1 121 ? 19.480 -17.741 -9.334 1.00 73.88 121 PRO A O 1
ATOM 977 N N . PHE A 1 122 ? 21.254 -18.243 -10.600 1.00 73.94 122 PHE A N 1
ATOM 978 C CA . PHE A 1 122 ? 21.359 -16.912 -11.202 1.00 73.94 122 PHE A CA 1
ATOM 979 C C . PHE A 1 122 ? 20.122 -16.531 -12.029 1.00 73.94 122 PHE A C 1
ATOM 981 O O . PHE A 1 122 ? 19.671 -15.392 -11.954 1.00 73.94 122 PHE A O 1
ATOM 988 N N . LEU A 1 123 ? 19.543 -17.468 -12.789 1.00 77.38 123 LEU A N 1
ATOM 989 C CA . LEU A 1 123 ? 18.290 -17.206 -13.497 1.00 77.38 123 LEU A CA 1
ATOM 990 C C . LEU A 1 123 ? 17.139 -17.021 -12.509 1.00 77.38 123 LEU A C 1
ATOM 992 O O . LEU A 1 123 ? 16.390 -16.055 -12.610 1.00 77.38 123 LEU A O 1
ATOM 996 N N . ARG A 1 124 ? 17.053 -17.900 -11.510 1.00 79.62 124 ARG A N 1
ATOM 997 C CA . ARG A 1 124 ? 15.972 -17.879 -10.524 1.00 79.62 124 ARG A CA 1
ATOM 998 C C . ARG A 1 124 ? 15.965 -16.639 -9.630 1.00 79.62 124 ARG A C 1
ATOM 1000 O O . ARG A 1 124 ? 14.885 -16.201 -9.265 1.00 79.62 124 ARG A O 1
ATOM 1007 N N . GLN A 1 125 ? 17.133 -16.111 -9.269 1.00 70.69 125 GLN A N 1
ATOM 1008 C CA . GLN A 1 125 ? 17.266 -15.030 -8.281 1.00 70.69 125 GLN A CA 1
ATOM 1009 C C . GLN A 1 125 ? 17.604 -13.675 -8.904 1.00 70.69 125 GLN A C 1
ATOM 1011 O O . GLN A 1 125 ? 17.181 -12.652 -8.400 1.00 70.69 125 GLN A O 1
ATOM 1016 N N . VAL A 1 126 ? 18.387 -13.631 -9.986 1.00 74.56 126 VAL A N 1
ATOM 1017 C CA . VAL A 1 126 ? 18.837 -12.348 -10.559 1.00 74.56 126 VAL A CA 1
ATOM 1018 C C . VAL A 1 126 ? 18.011 -11.990 -11.786 1.00 74.56 126 VAL A C 1
ATOM 1020 O O . VAL A 1 126 ? 17.498 -10.879 -11.892 1.00 74.56 126 VAL A O 1
ATOM 1023 N N . VAL A 1 127 ? 17.848 -12.937 -12.712 1.00 80.88 127 VAL A N 1
ATOM 1024 C CA . VAL A 1 127 ? 17.104 -12.692 -13.957 1.00 80.88 127 VAL A CA 1
ATOM 1025 C C . VAL A 1 127 ? 15.605 -12.587 -13.687 1.00 80.88 127 VAL A C 1
ATOM 1027 O O . VAL A 1 127 ? 14.969 -11.647 -14.15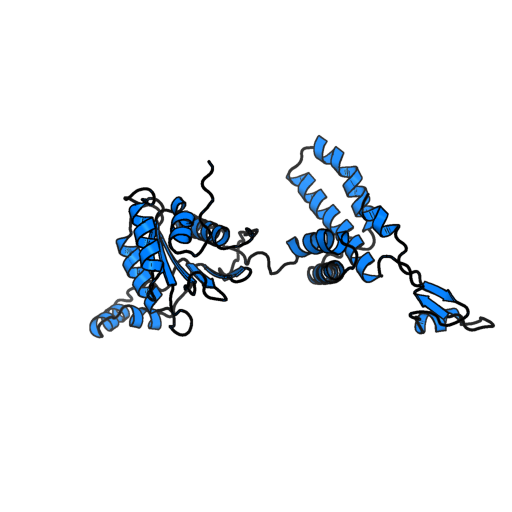5 1.00 80.88 127 VAL A O 1
ATOM 1030 N N . ALA A 1 128 ? 15.040 -13.524 -12.919 1.00 78.75 128 ALA A N 1
ATOM 1031 C CA . ALA A 1 128 ? 13.616 -13.524 -12.605 1.00 78.75 128 ALA A CA 1
ATOM 1032 C C . ALA A 1 128 ? 13.203 -12.259 -11.847 1.00 78.75 128 ALA A C 1
ATOM 1034 O O . ALA A 1 128 ? 12.239 -11.615 -12.249 1.00 78.75 128 ALA A O 1
ATOM 1035 N N . ASP A 1 129 ? 13.955 -11.874 -10.814 1.00 71.50 129 ASP A N 1
ATOM 1036 C CA . ASP A 1 129 ? 13.628 -10.704 -9.998 1.00 71.50 129 ASP A CA 1
ATOM 1037 C C . ASP A 1 129 ? 13.883 -9.398 -10.760 1.00 71.50 129 ASP A C 1
ATOM 1039 O O . ASP A 1 129 ? 13.050 -8.495 -10.715 1.00 71.50 129 ASP A O 1
ATOM 1043 N N . GLY A 1 130 ? 14.953 -9.326 -11.561 1.00 73.12 130 GLY A N 1
ATOM 1044 C CA . GLY A 1 130 ? 15.210 -8.180 -12.436 1.00 73.12 130 GLY A CA 1
ATOM 1045 C C . GLY A 1 130 ? 14.085 -7.950 -13.449 1.00 73.12 130 GLY A C 1
ATOM 1046 O O . GLY A 1 130 ? 13.598 -6.833 -13.587 1.00 73.12 130 GLY A O 1
ATOM 1047 N N . LEU A 1 131 ? 13.612 -9.008 -14.115 1.00 74.88 131 LEU A N 1
ATOM 1048 C CA . LEU A 1 131 ? 12.479 -8.914 -15.043 1.00 74.88 131 LEU A CA 1
ATOM 1049 C C . LEU A 1 131 ? 11.145 -8.673 -14.315 1.00 74.88 131 LEU A C 1
ATOM 1051 O O . LEU A 1 131 ? 10.271 -7.980 -14.842 1.00 74.88 131 LEU A O 1
ATOM 1055 N N . ALA A 1 132 ? 10.966 -9.227 -13.112 1.00 63.06 132 ALA A N 1
ATOM 1056 C CA . ALA A 1 132 ? 9.764 -9.046 -12.302 1.00 63.06 132 ALA A CA 1
ATOM 1057 C C . ALA A 1 132 ? 9.642 -7.622 -11.744 1.00 63.06 132 ALA A C 1
ATOM 1059 O O . ALA A 1 132 ? 8.530 -7.108 -11.683 1.00 63.06 132 ALA A O 1
ATO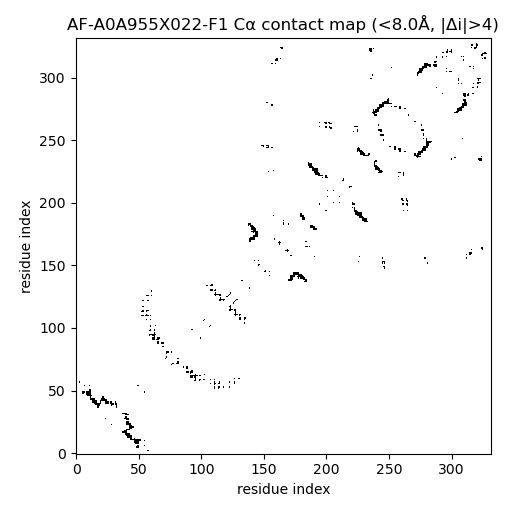M 1060 N N . ALA A 1 133 ? 10.740 -6.943 -11.410 1.00 55.56 133 ALA A N 1
ATOM 1061 C CA . ALA A 1 133 ? 10.721 -5.582 -10.863 1.00 55.56 133 ALA A CA 1
ATOM 1062 C C . ALA A 1 133 ? 10.030 -4.547 -11.781 1.00 55.56 133 ALA A C 1
ATOM 1064 O O . ALA A 1 133 ? 9.507 -3.543 -11.301 1.00 55.56 133 ALA A O 1
ATOM 1065 N N . GLU A 1 134 ? 9.978 -4.797 -13.095 1.00 52.31 134 GLU A N 1
ATOM 1066 C CA . GLU A 1 134 ? 9.304 -3.921 -14.069 1.00 52.31 134 GLU A CA 1
ATOM 1067 C C . GLU A 1 134 ? 8.015 -4.529 -14.654 1.00 52.31 134 GLU A C 1
ATOM 1069 O O . GLU A 1 134 ? 7.170 -3.814 -15.192 1.00 52.31 134 GLU A O 1
ATOM 1074 N N . THR A 1 135 ? 7.839 -5.854 -14.567 1.00 46.72 135 THR A N 1
ATOM 1075 C CA . THR A 1 135 ? 6.662 -6.556 -15.119 1.00 46.72 135 THR A CA 1
ATOM 1076 C C . THR A 1 135 ? 5.634 -6.993 -14.091 1.00 46.72 135 THR A C 1
ATOM 1078 O O . THR A 1 135 ? 4.517 -7.381 -14.471 1.00 46.72 135 THR A O 1
ATOM 1081 N N . SER A 1 136 ? 5.996 -6.936 -12.812 1.00 47.91 136 SER A N 1
ATOM 1082 C CA . SER A 1 136 ? 5.092 -7.174 -11.705 1.00 47.91 136 SER A CA 1
ATOM 1083 C C . SER A 1 136 ? 3.986 -6.127 -11.751 1.00 47.91 136 SER A C 1
ATOM 1085 O O . SER A 1 136 ? 4.138 -4.967 -11.390 1.00 47.91 136 SER A O 1
ATOM 1087 N N . GLN A 1 137 ? 2.803 -6.602 -12.110 1.00 46.69 137 GLN A N 1
ATOM 1088 C CA . GLN A 1 137 ? 1.543 -6.075 -11.594 1.00 46.69 137 GLN A CA 1
ATOM 1089 C C . GLN A 1 137 ? 1.396 -6.395 -10.085 1.00 46.69 137 GLN A C 1
ATOM 1091 O O . GLN A 1 137 ? 0.291 -6.528 -9.587 1.00 46.69 137 GLN A O 1
ATOM 1096 N N . THR A 1 138 ? 2.505 -6.593 -9.364 1.00 44.00 138 THR A N 1
ATOM 1097 C CA . THR A 1 138 ? 2.550 -7.119 -7.994 1.00 44.00 138 THR A CA 1
ATOM 1098 C C . THR A 1 138 ? 3.491 -6.357 -7.064 1.00 44.00 138 THR A C 1
ATOM 1100 O O . THR A 1 138 ? 3.675 -6.801 -5.939 1.00 44.00 138 THR A O 1
ATOM 1103 N N . ALA A 1 139 ? 4.067 -5.219 -7.465 1.00 47.22 139 ALA A N 1
ATOM 1104 C CA . ALA A 1 139 ? 4.949 -4.467 -6.566 1.00 47.22 139 ALA A CA 1
ATOM 1105 C C . ALA A 1 139 ? 4.406 -3.119 -6.077 1.00 47.22 139 ALA A C 1
ATOM 1107 O O . ALA A 1 139 ? 5.168 -2.456 -5.390 1.00 47.22 139 ALA A O 1
ATOM 1108 N N . VAL A 1 140 ? 3.152 -2.752 -6.401 1.00 52.09 140 VAL A N 1
ATOM 1109 C CA . VAL A 1 140 ? 2.297 -1.690 -5.808 1.00 52.09 140 VAL A CA 1
ATOM 1110 C C . VAL A 1 140 ? 1.384 -1.113 -6.901 1.00 52.09 140 VAL A C 1
ATOM 1112 O O . VAL A 1 140 ? 1.858 -0.680 -7.955 1.00 52.09 140 VAL A O 1
ATOM 1115 N N . ASP A 1 141 ? 0.072 -1.101 -6.667 1.00 60.44 141 ASP A N 1
ATOM 1116 C CA . ASP A 1 141 ? -0.843 -0.292 -7.477 1.00 60.44 141 ASP A CA 1
ATOM 1117 C C . ASP A 1 141 ? -0.568 1.206 -7.244 1.00 60.44 141 ASP A C 1
ATOM 1119 O O . ASP A 1 141 ? -0.050 1.634 -6.222 1.00 60.44 141 ASP A O 1
ATOM 1123 N N . ARG A 1 142 ? -0.826 2.040 -8.239 1.00 69.38 142 ARG A N 1
ATOM 1124 C CA . ARG A 1 142 ? -0.190 3.361 -8.305 1.00 69.38 142 ARG A CA 1
ATOM 1125 C C . ARG A 1 142 ? -0.925 4.379 -7.436 1.00 69.38 142 ARG A C 1
ATOM 1127 O O . ARG A 1 142 ? -2.147 4.491 -7.535 1.00 69.38 142 ARG A O 1
ATOM 1134 N N . LEU A 1 143 ? -0.178 5.172 -6.667 1.00 71.19 143 LEU A N 1
ATOM 1135 C CA . LEU A 1 143 ? -0.742 6.303 -5.931 1.00 71.19 143 LEU A CA 1
ATOM 1136 C C . LEU A 1 143 ? -0.988 7.490 -6.866 1.00 71.19 143 LEU A C 1
ATOM 1138 O O . LEU A 1 143 ? -0.180 7.706 -7.775 1.00 71.19 143 LEU A O 1
ATOM 1142 N N . PRO A 1 144 ? -2.067 8.264 -6.662 1.00 70.94 144 PRO A N 1
ATOM 1143 C CA . PRO A 1 144 ? -2.242 9.525 -7.371 1.00 70.94 144 PRO A CA 1
ATOM 1144 C C . PRO A 1 144 ? -1.109 10.495 -7.011 1.00 70.94 144 PRO A C 1
ATOM 1146 O O . PRO A 1 144 ? -0.627 10.499 -5.883 1.00 70.94 144 PRO A O 1
ATOM 1149 N N . VAL A 1 145 ? -0.676 11.322 -7.966 1.00 72.19 145 VAL A N 1
ATOM 1150 C CA . VAL A 1 145 ? 0.220 12.465 -7.694 1.00 72.19 145 VAL A CA 1
ATOM 1151 C C . VAL A 1 145 ? -0.503 13.427 -6.741 1.00 72.19 145 VAL A C 1
ATOM 1153 O O . VAL A 1 145 ? -1.689 13.683 -6.963 1.00 72.19 145 VAL A O 1
ATOM 1156 N N . PRO A 1 146 ? 0.152 13.957 -5.690 1.00 75.12 146 PRO A N 1
ATOM 1157 C CA . PRO A 1 146 ? -0.536 14.825 -4.754 1.00 75.12 146 PRO A CA 1
ATOM 1158 C C . PRO A 1 146 ? -0.835 16.152 -5.451 1.00 75.12 146 PRO A C 1
ATOM 1160 O O . PRO A 1 146 ? 0.061 16.771 -6.026 1.00 75.12 146 PRO A O 1
ATOM 1163 N N . ALA A 1 147 ? -2.096 16.575 -5.413 1.00 75.62 147 ALA A N 1
ATOM 1164 C CA . ALA A 1 147 ? -2.522 17.841 -6.007 1.00 75.62 147 ALA A CA 1
ATOM 1165 C C . ALA A 1 147 ? -2.265 19.036 -5.073 1.00 75.62 147 ALA A C 1
ATOM 1167 O O . ALA A 1 147 ? -2.114 20.166 -5.532 1.00 75.62 147 ALA A O 1
ATOM 1168 N N . ASP A 1 148 ? -2.204 18.783 -3.765 1.00 77.06 148 ASP A N 1
ATOM 1169 C CA . ASP A 1 148 ? -2.050 19.786 -2.718 1.00 77.06 148 ASP A CA 1
ATOM 1170 C C . ASP A 1 148 ? -1.376 19.198 -1.462 1.00 77.06 148 ASP A C 1
ATOM 1172 O O . ASP A 1 148 ? -1.037 18.012 -1.395 1.00 77.06 148 ASP A O 1
ATOM 1176 N N . ARG A 1 149 ? -1.139 20.055 -0.458 1.00 81.94 149 ARG A N 1
ATOM 1177 C CA . ARG A 1 149 ? -0.523 19.667 0.821 1.00 81.94 149 ARG A CA 1
ATOM 1178 C C . ARG A 1 149 ? -1.360 18.643 1.607 1.00 81.94 149 ARG A C 1
ATOM 1180 O O . ARG A 1 149 ? -0.749 17.677 2.064 1.00 81.94 149 ARG A O 1
ATOM 1187 N N . PRO A 1 150 ? -2.687 18.809 1.785 1.00 84.12 150 PRO A N 1
ATOM 1188 C CA . PRO A 1 150 ? -3.515 17.794 2.438 1.00 84.12 150 PRO A CA 1
ATOM 1189 C C . PRO A 1 150 ? -3.363 16.411 1.798 1.00 84.12 150 PRO A C 1
ATOM 1191 O O . PRO A 1 150 ? -2.994 15.458 2.482 1.00 84.12 150 PRO A O 1
ATOM 1194 N N . THR A 1 151 ? -3.486 16.332 0.471 1.00 79.50 151 THR A N 1
ATOM 1195 C CA . THR A 1 151 ? -3.337 15.083 -0.286 1.00 79.50 151 THR A CA 1
ATOM 1196 C C . THR A 1 151 ? -1.927 14.502 -0.134 1.00 79.50 151 THR A C 1
ATOM 1198 O O . THR A 1 151 ? -1.758 13.293 0.022 1.00 79.50 151 THR A O 1
ATOM 1201 N N . ALA A 1 152 ? -0.886 15.344 -0.146 1.00 79.75 152 ALA A N 1
ATOM 1202 C CA . ALA A 1 152 ? 0.487 14.898 0.094 1.00 79.75 152 ALA A CA 1
ATOM 1203 C C . ALA A 1 152 ? 0.660 14.281 1.490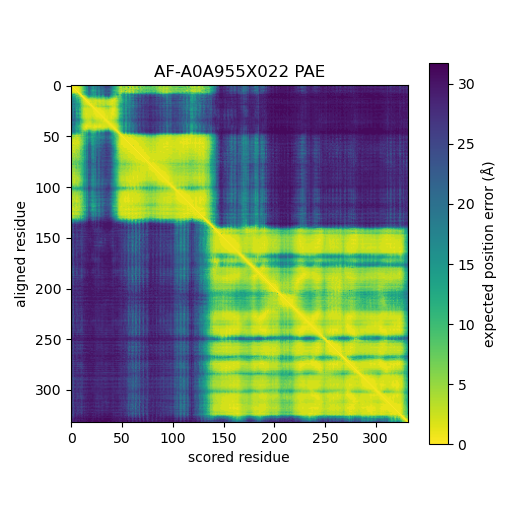 1.00 79.75 152 ALA A C 1
ATOM 1205 O O . ALA A 1 152 ? 1.370 13.284 1.637 1.00 79.75 152 ALA A O 1
ATOM 1206 N N . PHE A 1 153 ? 0.001 14.847 2.502 1.00 84.62 153 PHE A N 1
ATOM 1207 C CA . PHE A 1 153 ? 0.041 14.333 3.865 1.00 84.62 153 PHE A CA 1
ATOM 1208 C C . PHE A 1 153 ? -0.720 13.006 4.004 1.00 84.62 153 PHE A C 1
ATOM 1210 O O . PHE A 1 153 ? -0.171 12.057 4.564 1.00 84.62 153 PHE A O 1
ATOM 1217 N N . GLU A 1 154 ? -1.919 12.885 3.425 1.00 87.62 154 GLU A N 1
ATOM 1218 C CA . GLU A 1 154 ? -2.669 11.620 3.381 1.00 87.62 154 GLU A CA 1
ATOM 1219 C C . GLU A 1 154 ? -1.830 10.491 2.749 1.00 87.62 154 GLU A C 1
ATOM 1221 O O . GLU A 1 154 ? -1.708 9.391 3.298 1.00 87.62 154 GLU A O 1
ATOM 1226 N N . LEU A 1 155 ? -1.181 10.778 1.617 1.00 84.12 155 LEU A N 1
ATOM 1227 C CA . LEU A 1 155 ? -0.358 9.809 0.892 1.00 84.12 155 LEU A CA 1
ATOM 1228 C C . LEU A 1 155 ? 0.948 9.475 1.630 1.00 84.12 155 LEU A C 1
ATOM 1230 O O . LEU A 1 155 ? 1.402 8.331 1.578 1.00 84.12 155 LEU A O 1
ATOM 1234 N N . LEU A 1 156 ? 1.529 10.422 2.375 1.00 85.06 156 LEU A N 1
ATOM 1235 C CA . LEU A 1 156 ? 2.649 10.147 3.279 1.00 85.06 156 LEU A CA 1
ATOM 1236 C C . LEU A 1 156 ? 2.246 9.153 4.377 1.00 85.06 156 LEU A C 1
ATOM 1238 O O . LEU A 1 156 ? 2.978 8.191 4.625 1.00 85.06 156 LEU A O 1
ATOM 1242 N N . VAL A 1 157 ? 1.094 9.369 5.021 1.00 88.94 157 VAL A N 1
ATOM 1243 C CA . VAL A 1 157 ? 0.562 8.475 6.064 1.00 88.94 157 VAL A CA 1
ATOM 1244 C C . VAL A 1 157 ? 0.342 7.075 5.500 1.00 88.94 157 VAL A C 1
ATOM 1246 O O . VAL A 1 157 ? 0.795 6.095 6.092 1.00 88.94 157 VAL A O 1
ATOM 1249 N N . LEU A 1 158 ? -0.266 6.979 4.318 1.00 89.19 158 LEU A N 1
ATOM 1250 C CA . LEU A 1 158 ? -0.450 5.720 3.607 1.00 89.19 158 LEU A CA 1
ATOM 1251 C C . LEU A 1 158 ? 0.873 4.990 3.361 1.00 89.19 158 LEU A C 1
ATOM 1253 O O . LEU A 1 158 ? 1.003 3.820 3.716 1.00 89.19 158 LEU A O 1
ATOM 1257 N N . VAL A 1 159 ? 1.868 5.666 2.781 1.00 84.00 159 VAL A N 1
ATOM 1258 C CA . VAL A 1 159 ? 3.175 5.057 2.495 1.00 84.00 159 VAL A CA 1
ATOM 1259 C C . VAL A 1 159 ? 3.843 4.568 3.779 1.00 84.00 159 VAL A C 1
ATOM 1261 O O . VAL A 1 159 ? 4.366 3.453 3.800 1.00 84.00 159 VAL A O 1
ATOM 1264 N N . ARG A 1 160 ? 3.796 5.350 4.864 1.00 87.00 160 ARG A N 1
ATOM 1265 C CA . ARG A 1 160 ? 4.350 4.955 6.169 1.00 87.00 160 ARG A CA 1
ATOM 1266 C C . ARG A 1 160 ? 3.644 3.732 6.754 1.00 87.00 160 ARG A C 1
ATOM 1268 O O . ARG A 1 160 ? 4.322 2.798 7.175 1.00 87.00 160 ARG A O 1
ATOM 1275 N N . LEU A 1 161 ? 2.311 3.698 6.724 1.00 90.81 161 LEU A N 1
ATOM 1276 C CA . LEU A 1 161 ? 1.528 2.551 7.189 1.00 90.81 161 LEU A CA 1
ATOM 1277 C C . LEU A 1 161 ? 1.824 1.291 6.373 1.00 90.81 161 LEU A C 1
ATOM 1279 O O . LEU A 1 161 ? 2.106 0.244 6.949 1.00 90.81 161 LEU A O 1
ATOM 1283 N N . LEU A 1 162 ? 1.820 1.386 5.040 1.00 86.38 162 LEU A N 1
ATOM 1284 C CA . LEU A 1 162 ? 2.139 0.248 4.176 1.00 86.38 162 LEU A CA 1
ATOM 1285 C C . LEU A 1 162 ? 3.566 -0.250 4.401 1.00 86.38 162 LEU A C 1
ATOM 1287 O O . LEU A 1 162 ? 3.786 -1.458 4.430 1.00 86.38 162 LEU A O 1
ATOM 1291 N N . SER A 1 163 ? 4.521 0.661 4.588 1.00 82.19 163 SER A N 1
ATOM 1292 C CA . SER A 1 163 ? 5.921 0.308 4.843 1.00 82.19 163 SER A CA 1
ATOM 1293 C C . SER A 1 163 ? 6.088 -0.404 6.184 1.00 82.19 163 SER A C 1
ATOM 1295 O O . SER A 1 163 ? 6.841 -1.367 6.261 1.00 82.19 163 SER A O 1
ATOM 1297 N N . ALA A 1 164 ? 5.362 0.031 7.218 1.00 87.00 164 ALA A N 1
ATOM 1298 C CA . ALA A 1 164 ? 5.386 -0.599 8.535 1.00 87.00 164 ALA A CA 1
ATOM 1299 C C . ALA A 1 164 ? 4.695 -1.973 8.541 1.00 87.00 164 ALA A C 1
ATOM 1301 O O . ALA A 1 164 ? 5.188 -2.914 9.154 1.00 87.00 164 ALA A O 1
ATOM 1302 N N . LEU A 1 165 ? 3.556 -2.102 7.856 1.00 87.94 165 LEU A N 1
ATOM 1303 C CA . LEU A 1 165 ? 2.749 -3.326 7.845 1.00 87.94 165 LEU A CA 1
ATOM 1304 C C . LEU A 1 165 ? 3.286 -4.406 6.893 1.00 87.94 165 LEU A C 1
ATOM 1306 O O . LEU A 1 165 ? 2.905 -5.572 7.011 1.00 87.94 165 LEU A O 1
ATOM 1310 N N . SER A 1 1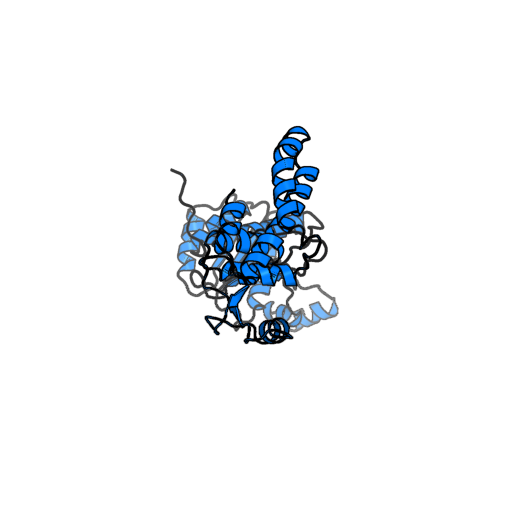66 ? 4.128 -4.051 5.925 1.00 80.12 166 SER A N 1
ATOM 1311 C CA . SER A 1 166 ? 4.665 -5.008 4.954 1.00 80.12 166 SER A CA 1
ATOM 1312 C C . SER A 1 166 ? 5.912 -5.705 5.487 1.00 80.12 166 SER A C 1
ATOM 1314 O O . SER A 1 166 ? 6.818 -5.058 5.995 1.00 80.12 166 SER A O 1
ATOM 1316 N N . GLU A 1 167 ? 6.005 -7.026 5.302 1.00 70.88 167 GLU A N 1
ATOM 1317 C CA . GLU A 1 167 ? 7.197 -7.806 5.688 1.00 70.88 167 GLU A CA 1
ATOM 1318 C C . GLU A 1 167 ? 8.464 -7.361 4.940 1.00 70.88 167 GLU A C 1
ATOM 1320 O O . GLU A 1 167 ? 9.568 -7.433 5.474 1.00 70.88 167 GLU A O 1
ATOM 1325 N N . ALA A 1 168 ? 8.298 -6.890 3.702 1.00 61.94 168 ALA A N 1
ATOM 1326 C CA . ALA A 1 168 ? 9.340 -6.262 2.905 1.00 61.94 168 ALA A CA 1
ATOM 1327 C C . ALA A 1 168 ? 8.803 -4.928 2.361 1.00 61.94 168 ALA A C 1
ATOM 1329 O O . ALA A 1 168 ? 7.740 -4.940 1.730 1.00 61.94 168 ALA A O 1
ATOM 1330 N N . PRO A 1 169 ? 9.501 -3.794 2.571 1.00 60.59 169 PRO A N 1
ATOM 1331 C CA . PRO A 1 169 ? 9.050 -2.495 2.086 1.00 60.59 169 PRO A CA 1
ATOM 1332 C C . PRO A 1 169 ? 8.887 -2.513 0.559 1.00 60.59 169 PRO A C 1
ATOM 1334 O O . PRO A 1 169 ? 9.860 -2.774 -0.158 1.00 60.59 169 PRO A O 1
ATOM 1337 N N . PRO A 1 170 ? 7.679 -2.267 0.031 1.00 63.12 170 PRO A N 1
ATOM 1338 C CA . PRO A 1 170 ? 7.453 -2.292 -1.403 1.00 63.12 170 PRO A CA 1
ATOM 1339 C C . PRO A 1 170 ? 7.867 -0.966 -2.055 1.00 63.12 170 PRO A C 1
ATOM 1341 O O . PRO A 1 170 ? 7.808 0.102 -1.446 1.00 63.12 170 PRO A O 1
ATOM 1344 N N . ALA A 1 171 ? 8.232 -1.012 -3.337 1.00 60.28 171 ALA A N 1
ATOM 1345 C CA . ALA A 1 171 ? 8.518 0.189 -4.118 1.00 60.28 171 ALA A CA 1
ATOM 1346 C C . ALA A 1 171 ? 7.208 0.856 -4.583 1.00 60.28 171 ALA A C 1
ATOM 1348 O O . ALA A 1 171 ? 6.734 0.611 -5.694 1.00 60.28 171 ALA A O 1
ATOM 1349 N N . VAL A 1 172 ? 6.624 1.710 -3.737 1.00 63.41 172 VAL A N 1
ATOM 1350 C CA . VAL A 1 172 ? 5.426 2.497 -4.073 1.00 63.41 172 VAL A CA 1
ATOM 1351 C C . VAL A 1 172 ? 5.758 3.577 -5.108 1.00 63.41 172 VAL A C 1
ATOM 1353 O O . VAL A 1 172 ? 6.744 4.299 -4.968 1.00 63.41 172 VAL A O 1
ATOM 1356 N N . ARG A 1 173 ? 4.931 3.709 -6.155 1.00 62.50 173 ARG A N 1
ATOM 1357 C CA . ARG A 1 173 ? 5.110 4.712 -7.222 1.00 62.50 173 ARG A CA 1
ATOM 1358 C C . ARG A 1 173 ? 3.914 5.656 -7.312 1.00 62.50 173 ARG A C 1
ATOM 1360 O O . ARG A 1 173 ? 2.767 5.214 -7.263 1.00 62.50 173 ARG A O 1
ATOM 1367 N N . TRP A 1 174 ? 4.208 6.931 -7.536 1.00 65.00 174 TRP A N 1
ATOM 1368 C CA . TRP A 1 174 ? 3.238 7.996 -7.795 1.00 65.00 174 TRP A CA 1
ATOM 1369 C C . TRP A 1 174 ? 3.004 8.120 -9.300 1.00 65.00 174 TRP A C 1
ATOM 1371 O O . TRP A 1 174 ? 3.978 8.146 -10.049 1.00 65.00 174 TRP A O 1
ATOM 1381 N N . LEU A 1 175 ? 1.755 8.199 -9.763 1.00 60.03 175 LEU A N 1
ATOM 1382 C CA . LEU A 1 175 ? 1.413 8.403 -11.176 1.00 60.03 175 LEU A CA 1
ATOM 1383 C C . LEU A 1 175 ? 0.180 9.291 -11.350 1.00 60.03 175 LEU A C 1
ATOM 1385 O O . LEU A 1 175 ? -0.706 9.323 -10.502 1.00 60.03 175 LEU A O 1
ATOM 1389 N N . ALA A 1 176 ? 0.101 9.961 -12.501 1.00 53.59 176 ALA A N 1
ATOM 1390 C CA . ALA A 1 176 ? -0.952 10.930 -12.803 1.00 53.59 176 ALA A CA 1
ATOM 1391 C C . ALA A 1 176 ? -2.383 10.349 -12.754 1.00 53.59 176 ALA A C 1
ATOM 1393 O O . ALA A 1 176 ? -3.305 11.070 -12.400 1.00 53.59 176 ALA A O 1
ATOM 1394 N N . ASN A 1 177 ? -2.565 9.053 -13.055 1.00 60.06 177 ASN A N 1
ATOM 1395 C CA . ASN A 1 177 ? -3.884 8.413 -13.199 1.00 60.06 177 ASN A CA 1
ATOM 1396 C C . ASN A 1 177 ? -4.023 7.136 -12.334 1.00 60.06 177 ASN A C 1
ATOM 1398 O O . ASN A 1 177 ? -4.371 6.069 -12.846 1.00 60.06 177 ASN A O 1
ATOM 1402 N N . GLY A 1 178 ? -3.666 7.200 -11.047 1.00 66.19 178 GLY A N 1
ATOM 1403 C CA . GLY A 1 178 ? -3.883 6.100 -10.092 1.00 66.19 178 GLY A CA 1
ATOM 1404 C C . GLY A 1 178 ? -5.365 5.922 -9.732 1.00 66.19 178 GLY A C 1
ATOM 1405 O O . GLY A 1 178 ? -6.111 6.894 -9.707 1.00 66.19 178 GLY A O 1
ATOM 1406 N N . ASN A 1 179 ? -5.798 4.691 -9.444 1.00 70.81 179 ASN A N 1
ATOM 1407 C CA . ASN A 1 179 ? -7.175 4.393 -9.012 1.00 70.81 179 ASN A CA 1
ATOM 1408 C C . ASN A 1 179 ? -7.324 4.295 -7.481 1.00 70.81 179 ASN A C 1
ATOM 1410 O O . ASN A 1 179 ? -8.395 3.940 -7.007 1.00 70.81 179 ASN A O 1
ATOM 1414 N N . GLY A 1 180 ? -6.257 4.558 -6.717 1.00 77.12 180 GLY A N 1
ATOM 1415 C CA . GLY A 1 180 ? -6.269 4.533 -5.250 1.00 77.12 180 GLY A CA 1
ATOM 1416 C C . GLY A 1 180 ? -6.338 3.138 -4.618 1.00 77.12 180 GLY A C 1
ATOM 1417 O O . GLY A 1 180 ? -6.211 3.016 -3.404 1.00 77.12 180 GLY A O 1
ATOM 1418 N N . HIS A 1 181 ? -6.486 2.070 -5.403 1.00 83.75 181 HIS A N 1
ATOM 1419 C CA . HIS A 1 181 ? -6.353 0.703 -4.900 1.00 83.75 181 HIS A CA 1
ATOM 1420 C C . HIS A 1 181 ? -4.880 0.341 -4.784 1.00 83.75 181 HIS A C 1
ATOM 1422 O O . HIS A 1 181 ? -4.094 0.876 -5.551 1.00 83.75 181 HIS A O 1
ATOM 1428 N N . LEU A 1 182 ? -4.533 -0.519 -3.823 1.00 81.88 182 LEU A N 1
ATOM 1429 C CA . LEU A 1 182 ? -3.182 -0.955 -3.456 1.00 81.88 182 LEU A CA 1
ATOM 1430 C C . LEU A 1 182 ? -3.196 -2.407 -2.991 1.00 81.88 182 LEU A C 1
ATOM 1432 O O . LEU A 1 182 ? -3.734 -2.712 -1.933 1.00 81.88 182 LEU A O 1
ATOM 1436 N N . ARG A 1 183 ? -2.569 -3.316 -3.734 1.00 80.88 183 ARG A N 1
ATOM 1437 C CA . ARG A 1 183 ? -2.424 -4.722 -3.336 1.00 80.88 183 ARG A CA 1
ATOM 1438 C C . ARG A 1 183 ? -0.969 -5.062 -3.016 1.00 80.88 183 ARG A C 1
ATOM 1440 O O . ARG A 1 183 ? -0.082 -4.919 -3.856 1.00 80.88 183 ARG A O 1
ATOM 1447 N N . LEU A 1 184 ? -0.746 -5.569 -1.807 1.00 76.69 184 LEU A N 1
ATOM 1448 C CA . LEU A 1 184 ? 0.526 -6.107 -1.320 1.00 76.69 184 LEU A CA 1
ATOM 1449 C C . LEU A 1 184 ? 0.307 -7.539 -0.803 1.00 76.69 184 LEU A C 1
ATOM 1451 O O . LEU A 1 184 ? -0.837 -7.934 -0.564 1.00 76.69 184 LEU A O 1
ATOM 1455 N N . PRO A 1 185 ? 1.361 -8.353 -0.614 1.00 77.44 185 PRO A N 1
ATOM 1456 C CA . PRO A 1 185 ? 1.211 -9.670 -0.002 1.00 77.44 185 PRO A CA 1
ATOM 1457 C C . PRO A 1 185 ? 0.486 -9.597 1.355 1.00 77.44 185 PRO A C 1
ATOM 1459 O O . PRO A 1 185 ? 0.985 -9.014 2.317 1.00 77.44 185 PRO A O 1
ATOM 1462 N N . GLY A 1 186 ? -0.715 -10.177 1.422 1.00 80.81 186 GLY A N 1
ATOM 1463 C CA . GLY A 1 186 ? -1.535 -10.222 2.633 1.00 80.81 186 GLY A CA 1
ATOM 1464 C C . GLY A 1 186 ? -2.242 -8.915 3.011 1.00 80.81 186 GLY A C 1
ATOM 1465 O O . GLY A 1 186 ? -2.846 -8.879 4.083 1.00 80.81 186 GLY A O 1
ATOM 1466 N N . ILE A 1 187 ? -2.152 -7.858 2.194 1.00 87.94 187 ILE A N 1
ATOM 1467 C CA . ILE A 1 187 ? -2.737 -6.534 2.462 1.00 87.94 187 ILE A CA 1
ATOM 1468 C C . ILE A 1 187 ? -3.446 -6.011 1.206 1.00 87.94 187 ILE A C 1
ATOM 1470 O O . ILE A 1 187 ? -2.905 -6.048 0.098 1.00 87.94 187 ILE A O 1
ATOM 1474 N N . HIS A 1 188 ? -4.633 -5.442 1.388 1.00 88.62 188 HIS A N 1
ATOM 1475 C CA . HIS A 1 188 ? -5.269 -4.567 0.412 1.00 88.62 188 HIS A CA 1
ATOM 1476 C C . HIS A 1 188 ? -5.539 -3.204 1.027 1.00 88.62 188 HIS A C 1
ATOM 1478 O O . HIS A 1 188 ? -6.147 -3.104 2.083 1.00 88.62 188 HIS A O 1
ATOM 1484 N N . ALA A 1 189 ? -5.128 -2.150 0.346 1.00 89.81 189 ALA A N 1
ATOM 1485 C CA . ALA A 1 189 ? -5.396 -0.785 0.730 1.00 89.81 189 ALA A CA 1
ATOM 1486 C C . ALA A 1 189 ? -6.255 -0.082 -0.327 1.00 89.81 189 ALA A C 1
ATOM 1488 O O . ALA A 1 189 ? -6.173 -0.362 -1.525 1.00 89.81 189 ALA A O 1
ATOM 1489 N N . GLN A 1 190 ? -7.120 0.805 0.146 1.00 90.56 190 GLN A N 1
ATOM 1490 C CA . GLN A 1 190 ? -7.979 1.662 -0.655 1.00 90.56 190 GLN A CA 1
ATOM 1491 C C . GLN A 1 190 ? -7.810 3.089 -0.144 1.00 90.56 190 GLN A C 1
ATOM 1493 O O . GLN A 1 190 ? -8.313 3.442 0.923 1.00 90.56 190 GLN A O 1
ATOM 1498 N N . PHE A 1 191 ? -7.060 3.882 -0.898 1.00 90.19 191 PHE A N 1
ATOM 1499 C CA . PHE A 1 191 ? -6.928 5.316 -0.710 1.00 90.19 191 PHE A CA 1
ATOM 1500 C C . PHE A 1 191 ? -8.217 6.008 -1.153 1.00 90.19 191 PHE A C 1
ATOM 1502 O O . PHE A 1 191 ? -8.729 5.723 -2.237 1.00 90.19 191 PHE A O 1
ATOM 1509 N N . GLN A 1 192 ? -8.727 6.913 -0.319 1.00 89.44 192 GLN A N 1
ATOM 1510 C CA . GLN A 1 192 ? -9.945 7.678 -0.576 1.00 89.44 192 GLN A CA 1
ATOM 1511 C C . GLN A 1 192 ? -11.163 6.781 -0.879 1.00 89.44 192 GLN A C 1
ATOM 1513 O O . GLN A 1 192 ? -11.927 7.029 -1.818 1.00 89.44 192 GLN A O 1
ATOM 1518 N N . ARG A 1 193 ? -11.356 5.726 -0.068 1.00 90.06 193 ARG A N 1
ATOM 1519 C CA . ARG A 1 193 ? -12.478 4.777 -0.197 1.00 90.06 193 ARG A CA 1
ATOM 1520 C C . ARG A 1 193 ? -13.807 5.513 -0.061 1.00 90.06 193 ARG A C 1
ATOM 1522 O O . ARG A 1 193 ? -14.090 6.112 0.973 1.00 90.06 193 ARG A O 1
ATOM 1529 N N . SER A 1 194 ? -14.636 5.431 -1.099 1.00 89.94 194 SER A N 1
ATOM 1530 C CA . SER A 1 194 ? -16.000 5.959 -1.080 1.00 89.94 194 SER A CA 1
ATOM 1531 C C . SER A 1 194 ? -16.989 4.948 -0.499 1.00 89.94 194 SER A C 1
ATOM 1533 O O . SER A 1 194 ? -16.955 3.762 -0.824 1.00 89.94 194 SER A O 1
ATOM 1535 N N . PHE A 1 195 ? -17.907 5.448 0.317 1.00 87.19 195 PHE A N 1
ATOM 1536 C CA . PHE A 1 195 ? -19.058 4.737 0.856 1.00 87.19 195 PHE A CA 1
ATOM 1537 C C . PHE A 1 195 ? -20.324 5.221 0.156 1.00 87.19 195 PHE A C 1
ATOM 1539 O O . PHE A 1 195 ? -20.431 6.388 -0.233 1.00 87.19 195 PHE A O 1
ATOM 1546 N N . ALA A 1 196 ? -21.319 4.346 0.014 1.00 85.62 196 ALA A N 1
ATOM 1547 C CA . ALA A 1 196 ? -22.602 4.778 -0.517 1.00 85.62 196 ALA A CA 1
ATOM 1548 C C . ALA A 1 196 ? -23.252 5.771 0.461 1.00 85.62 196 ALA A C 1
ATOM 1550 O O . ALA A 1 196 ? -23.307 5.522 1.666 1.00 85.62 196 ALA A O 1
ATOM 1551 N N . ALA A 1 197 ? -23.809 6.873 -0.050 1.00 81.56 197 ALA A N 1
ATOM 1552 C CA . ALA A 1 197 ? -24.441 7.907 0.779 1.00 81.56 197 ALA A CA 1
ATOM 1553 C C . ALA A 1 197 ? -25.537 7.351 1.708 1.00 81.56 197 ALA A C 1
ATOM 1555 O O . ALA A 1 197 ? -25.777 7.869 2.795 1.00 81.56 197 ALA A O 1
ATOM 1556 N N . GLU A 1 198 ? -26.202 6.280 1.285 1.00 80.25 198 GLU A N 1
ATOM 1557 C CA . GLU A 1 198 ? -27.203 5.581 2.083 1.00 80.25 198 GLU A CA 1
ATOM 1558 C C . GLU A 1 198 ? -26.596 4.813 3.270 1.00 80.25 198 GLU A C 1
ATOM 1560 O O . GLU A 1 198 ? -27.151 4.843 4.365 1.00 80.25 198 GLU A O 1
ATOM 1565 N N . GLN A 1 199 ? -25.430 4.181 3.091 1.00 83.19 199 GLN A N 1
ATOM 1566 C CA . GLN A 1 199 ? -24.711 3.508 4.181 1.00 83.19 199 GLN A CA 1
ATOM 1567 C C . GLN A 1 199 ? -24.290 4.520 5.245 1.00 83.19 199 GLN A C 1
ATOM 1569 O O . GLN A 1 199 ? -24.539 4.311 6.426 1.00 83.19 199 GLN A O 1
ATOM 1574 N N . VAL A 1 200 ? -23.741 5.657 4.814 1.00 83.94 200 VAL A N 1
ATOM 1575 C CA . VAL A 1 200 ? -23.324 6.760 5.691 1.00 83.94 200 VAL A CA 1
ATOM 1576 C C . VAL A 1 200 ? -24.509 7.348 6.459 1.00 83.94 200 VAL A C 1
ATOM 1578 O O . VAL A 1 200 ? -24.403 7.586 7.658 1.00 83.94 200 VAL A O 1
ATOM 1581 N N . ARG A 1 201 ? -25.664 7.534 5.805 1.00 79.69 201 ARG A N 1
ATOM 1582 C CA . ARG A 1 201 ? -26.880 8.037 6.468 1.00 79.69 201 ARG A CA 1
ATOM 1583 C C . ARG A 1 201 ? -27.378 7.110 7.574 1.00 79.69 201 ARG A C 1
ATOM 1585 O O . ARG A 1 201 ? -27.747 7.596 8.640 1.00 79.69 201 ARG A O 1
ATOM 1592 N N . ARG A 1 202 ? -27.365 5.795 7.337 1.00 79.00 202 ARG A N 1
ATOM 1593 C CA . ARG A 1 202 ? -27.728 4.797 8.358 1.00 79.00 202 ARG A CA 1
ATOM 1594 C C . ARG A 1 202 ? -26.700 4.754 9.485 1.00 79.00 202 ARG A C 1
ATOM 1596 O O . ARG A 1 202 ? -27.078 4.767 10.651 1.00 79.00 202 ARG A O 1
ATOM 1603 N N . ALA A 1 203 ? -25.419 4.758 9.127 1.00 81.00 203 ALA A N 1
ATOM 1604 C CA . ALA A 1 203 ? -24.290 4.729 10.051 1.00 81.00 203 ALA A CA 1
ATOM 1605 C C . ALA A 1 203 ? -24.254 5.939 10.998 1.00 81.00 203 ALA A C 1
ATOM 1607 O O . ALA A 1 203 ? -23.930 5.795 12.171 1.00 81.00 203 ALA A O 1
ATOM 1608 N N . ALA A 1 204 ? -24.644 7.120 10.514 1.00 77.38 204 ALA A N 1
ATOM 1609 C CA . ALA A 1 204 ? -24.718 8.340 11.313 1.00 77.38 204 ALA A CA 1
ATOM 1610 C C . ALA A 1 204 ? -25.876 8.350 12.337 1.00 77.38 204 ALA A C 1
ATOM 1612 O O . ALA A 1 204 ? -26.041 9.343 13.044 1.00 77.38 204 ALA A O 1
ATOM 1613 N N . ALA A 1 205 ? -26.689 7.284 12.406 1.00 75.62 205 ALA A N 1
ATOM 1614 C CA . ALA A 1 205 ? -27.824 7.141 13.323 1.00 75.62 205 ALA A CA 1
ATOM 1615 C C . ALA A 1 205 ? -28.774 8.357 13.317 1.00 75.62 205 ALA A C 1
ATOM 1617 O O . ALA A 1 205 ? -29.331 8.755 14.343 1.00 75.62 205 ALA A O 1
ATOM 1618 N N . LEU A 1 206 ? -28.945 8.977 12.146 1.00 77.44 206 LEU A N 1
ATOM 1619 C CA . LEU A 1 206 ? -29.747 10.185 11.993 1.00 77.44 206 LEU A CA 1
ATOM 1620 C C . LEU A 1 206 ? -31.219 9.875 12.268 1.00 77.44 206 LEU A C 1
ATOM 1622 O O . LEU A 1 206 ? -31.785 8.931 11.716 1.00 77.44 206 LEU A O 1
ATOM 1626 N N . SER A 1 207 ? -31.866 10.713 13.078 1.00 79.88 207 SER A N 1
ATOM 1627 C CA . SER A 1 207 ? -33.321 10.669 13.213 1.00 79.88 207 SER A CA 1
ATOM 1628 C C . SER A 1 207 ? -33.986 10.963 11.862 1.00 79.88 207 SER A C 1
ATOM 1630 O O . SER A 1 207 ? -33.419 11.671 11.025 1.00 79.88 207 SER A O 1
ATOM 1632 N N . ALA A 1 208 ? -35.205 10.460 11.644 1.00 81.81 208 ALA A N 1
ATOM 1633 C CA . ALA A 1 208 ? -35.930 10.700 10.392 1.00 81.81 208 ALA A CA 1
ATOM 1634 C C . ALA A 1 208 ? -36.026 12.202 10.017 1.00 81.81 208 ALA A C 1
ATOM 1636 O O . ALA A 1 208 ? -35.716 12.528 8.869 1.00 81.81 208 ALA A O 1
ATOM 1637 N N . PRO A 1 209 ? -36.313 13.138 10.954 1.00 86.50 209 PRO A N 1
ATOM 1638 C CA . PRO A 1 209 ? -36.294 14.572 10.651 1.00 86.50 209 PRO A CA 1
ATOM 1639 C C . PRO A 1 209 ? -34.915 15.098 10.229 1.00 86.50 209 PRO A C 1
ATOM 1641 O O . PRO A 1 209 ? -34.819 15.924 9.323 1.00 86.50 209 PRO A O 1
ATOM 1644 N N . ALA A 1 210 ? -33.835 14.618 10.854 1.00 82.88 210 ALA A N 1
ATOM 1645 C CA . ALA A 1 210 ? -32.478 15.020 10.489 1.00 82.88 210 ALA A CA 1
ATOM 1646 C C . ALA A 1 210 ? -32.089 14.493 9.097 1.00 82.88 210 ALA A C 1
ATOM 1648 O O . ALA A 1 210 ? -31.499 15.227 8.305 1.00 82.88 210 ALA A O 1
ATOM 1649 N N . GLY A 1 211 ? -32.465 13.253 8.766 1.00 81.81 211 GLY A N 1
ATOM 1650 C CA . GLY A 1 211 ? -32.249 12.669 7.439 1.00 81.81 211 GLY A CA 1
ATOM 1651 C C . GLY A 1 211 ? -33.009 13.403 6.326 1.00 81.81 211 GLY A C 1
ATOM 1652 O O . GLY A 1 211 ? -32.453 13.645 5.247 1.00 81.81 211 GLY A O 1
ATOM 1653 N N . GLU A 1 212 ? -34.252 13.815 6.594 1.00 84.06 212 GLU A N 1
ATOM 1654 C CA . GLU A 1 212 ? -35.035 14.648 5.676 1.00 84.06 212 GLU A CA 1
ATOM 1655 C C . GLU A 1 212 ? -34.390 16.026 5.494 1.00 84.06 212 GLU A C 1
ATOM 1657 O O . GLU A 1 212 ? -34.194 16.464 4.359 1.00 84.06 212 GLU A O 1
ATOM 1662 N N . ALA A 1 213 ? -33.980 16.678 6.588 1.00 86.00 213 ALA A N 1
ATOM 1663 C CA . ALA A 1 213 ? -33.297 17.968 6.541 1.00 86.00 213 ALA A CA 1
ATOM 1664 C C . ALA A 1 213 ? -31.998 17.897 5.722 1.00 86.00 213 ALA A C 1
ATOM 1666 O O . ALA A 1 213 ? -31.798 18.711 4.825 1.00 86.00 213 ALA A O 1
ATOM 1667 N N . ILE A 1 214 ? -31.151 16.890 5.952 1.00 82.88 214 ILE A N 1
ATOM 1668 C CA . ILE A 1 214 ? -29.917 16.679 5.179 1.00 82.88 214 ILE A CA 1
ATOM 1669 C C . ILE A 1 214 ? -30.210 16.577 3.681 1.00 82.88 214 ILE A C 1
ATOM 1671 O O . ILE A 1 214 ? -29.520 17.195 2.873 1.00 82.88 214 ILE A O 1
ATOM 1675 N N . THR A 1 215 ? -31.261 15.845 3.307 1.00 82.38 215 THR A N 1
ATOM 1676 C CA . THR A 1 215 ? -31.657 15.688 1.902 1.00 82.38 215 THR A CA 1
ATOM 1677 C C . THR A 1 215 ? -32.190 17.000 1.323 1.00 82.38 215 THR A C 1
ATOM 1679 O O . THR A 1 215 ? -31.790 17.406 0.234 1.00 82.38 215 THR A O 1
ATOM 1682 N N . ARG A 1 216 ? -33.064 17.692 2.060 1.00 89.44 216 ARG A N 1
ATOM 1683 C CA . ARG A 1 216 ? -33.738 18.918 1.616 1.00 89.44 216 ARG A CA 1
ATOM 1684 C C . ARG A 1 216 ? -32.795 20.113 1.501 1.00 89.44 216 ARG A C 1
ATOM 1686 O O . ARG A 1 216 ? -32.936 20.906 0.577 1.00 89.44 216 ARG A O 1
ATOM 1693 N N . PHE A 1 217 ? -31.838 20.224 2.418 1.00 89.94 217 PHE A N 1
ATOM 1694 C CA . PHE A 1 217 ? -30.819 21.273 2.427 1.00 89.94 217 PHE A CA 1
ATOM 1695 C C . PHE A 1 217 ? -29.533 20.870 1.694 1.00 89.94 217 PHE A C 1
ATOM 1697 O O . PHE A 1 217 ? -28.582 21.646 1.694 1.00 89.94 217 PHE A O 1
ATOM 1704 N N . GLN A 1 218 ? -29.495 19.684 1.071 1.00 83.31 218 GLN A N 1
ATOM 1705 C CA . GLN A 1 218 ? -28.328 19.166 0.344 1.00 83.31 218 GLN A CA 1
ATOM 1706 C C . GLN A 1 218 ? -27.044 19.207 1.189 1.00 83.31 218 GLN A C 1
ATOM 1708 O O . GLN A 1 218 ? -25.967 19.569 0.715 1.00 83.31 218 GLN A O 1
ATOM 1713 N N . VAL A 1 219 ? -27.163 18.854 2.472 1.00 82.19 219 VAL A N 1
ATOM 1714 C CA . VAL A 1 219 ? -26.019 18.809 3.383 1.00 82.19 219 VAL A CA 1
ATOM 1715 C C . VAL A 1 219 ? -25.107 17.665 2.950 1.00 82.19 219 VAL A C 1
ATOM 1717 O O . VAL A 1 219 ? -25.508 16.500 2.937 1.00 82.19 219 VAL A O 1
ATOM 1720 N N . ASN A 1 220 ? -23.865 17.999 2.610 1.00 79.88 220 ASN A N 1
ATOM 1721 C CA . ASN A 1 220 ? -22.871 17.014 2.210 1.00 79.88 220 ASN A CA 1
ATOM 1722 C C . ASN A 1 220 ? -22.397 16.226 3.430 1.00 79.88 220 ASN A C 1
ATOM 1724 O O . ASN A 1 220 ? -21.697 16.755 4.293 1.00 79.88 220 ASN A O 1
ATOM 1728 N N . LEU A 1 221 ? -22.767 14.948 3.484 1.00 81.50 221 LEU A N 1
ATOM 1729 C CA . LEU A 1 221 ? -22.195 14.021 4.449 1.00 81.50 221 LEU A CA 1
ATOM 1730 C C . LEU A 1 221 ? -20.816 13.550 3.972 1.00 81.50 221 LEU A C 1
ATOM 1732 O O . LEU A 1 221 ? -20.628 13.314 2.773 1.00 81.50 221 LEU A O 1
ATOM 1736 N N . PRO A 1 222 ? -19.857 13.372 4.892 1.00 82.25 222 PRO A N 1
ATOM 1737 C CA . PRO A 1 222 ? -18.572 12.787 4.558 1.00 82.25 222 PRO A CA 1
ATOM 1738 C C . PRO A 1 222 ? -18.794 11.335 4.118 1.00 82.25 222 PRO A C 1
ATOM 1740 O O . PRO A 1 222 ? -19.236 10.492 4.892 1.00 82.25 222 PRO A O 1
ATOM 1743 N N . THR A 1 223 ? -18.539 11.051 2.843 1.00 87.50 223 THR A N 1
ATOM 1744 C CA . THR A 1 223 ? -18.747 9.726 2.229 1.00 87.50 223 THR A CA 1
ATOM 1745 C C . THR A 1 223 ? -17.440 9.049 1.857 1.00 87.50 223 THR A C 1
ATOM 1747 O O . THR A 1 223 ? -17.448 8.044 1.153 1.00 87.50 223 THR A O 1
ATOM 1750 N N . ARG A 1 224 ? -16.305 9.590 2.297 1.00 90.31 224 ARG A N 1
ATOM 1751 C CA . ARG A 1 224 ? -14.996 9.153 1.833 1.00 90.31 224 ARG A CA 1
ATOM 1752 C C . ARG A 1 224 ? -13.995 9.161 2.974 1.00 90.31 224 ARG A C 1
ATOM 1754 O O . ARG A 1 224 ? -13.636 10.237 3.430 1.00 90.31 224 ARG A O 1
ATOM 1761 N N . SER A 1 225 ? -13.554 7.981 3.398 1.00 91.50 225 SER A N 1
ATOM 1762 C CA . SER A 1 225 ? -12.428 7.861 4.329 1.00 91.50 225 SER A CA 1
ATOM 1763 C C . SER A 1 225 ? -11.119 8.044 3.581 1.00 91.50 225 SER A C 1
ATOM 1765 O O . SER A 1 225 ? -11.003 7.556 2.451 1.00 91.50 225 SER A O 1
ATOM 1767 N N . ASP A 1 226 ? -10.114 8.617 4.230 1.00 92.75 226 ASP A N 1
ATOM 1768 C CA . ASP A 1 226 ? -8.804 8.801 3.601 1.00 92.75 226 ASP A CA 1
ATOM 1769 C C . ASP A 1 226 ? -8.128 7.471 3.264 1.00 92.75 226 ASP A C 1
ATOM 1771 O O . ASP A 1 226 ? -7.530 7.329 2.193 1.00 92.75 226 ASP A O 1
ATOM 1775 N N . LEU A 1 227 ? -8.258 6.461 4.132 1.00 93.44 227 LEU A N 1
ATOM 1776 C CA . LEU A 1 227 ? -7.652 5.160 3.880 1.00 93.44 227 LEU A CA 1
ATOM 1777 C C . LEU A 1 227 ? -8.343 4.002 4.614 1.00 93.44 227 LEU A C 1
ATOM 1779 O O . LEU A 1 227 ? -8.591 4.041 5.814 1.00 93.44 227 LEU A O 1
ATOM 1783 N N . TRP A 1 228 ? -8.564 2.911 3.883 1.00 94.44 228 TRP A N 1
ATOM 1784 C CA . TRP A 1 228 ? -8.846 1.586 4.434 1.00 94.44 228 TRP A CA 1
ATOM 1785 C C . TRP A 1 228 ? -7.708 0.622 4.088 1.00 94.44 228 TRP A C 1
ATOM 1787 O O . TRP A 1 228 ? -7.375 0.485 2.913 1.00 94.44 228 TRP A O 1
ATOM 1797 N N . ILE A 1 229 ? -7.140 -0.069 5.078 1.00 94.06 229 ILE A N 1
ATOM 1798 C CA . ILE A 1 229 ? -6.173 -1.159 4.893 1.00 94.06 229 ILE A CA 1
ATOM 1799 C C . ILE A 1 229 ? -6.789 -2.436 5.457 1.00 94.06 229 ILE A C 1
ATOM 1801 O O . ILE A 1 229 ? -6.843 -2.588 6.668 1.00 94.06 229 ILE A O 1
ATOM 1805 N N . GLY A 1 230 ? -7.204 -3.377 4.620 1.00 93.81 230 GLY A N 1
ATOM 1806 C CA . GLY A 1 230 ? -7.635 -4.694 5.077 1.00 93.81 230 GLY A CA 1
ATOM 1807 C C . GLY A 1 230 ? -6.547 -5.755 4.923 1.00 93.81 230 GLY A C 1
ATOM 1808 O O . GLY A 1 230 ? -5.690 -5.697 4.032 1.00 93.81 230 GLY A O 1
ATOM 1809 N N . PHE A 1 231 ? -6.595 -6.757 5.789 1.00 92.88 231 PHE A N 1
ATOM 1810 C CA . PHE A 1 231 ? -5.706 -7.907 5.772 1.00 92.88 231 PHE A CA 1
ATOM 1811 C C . PHE A 1 231 ? -6.407 -9.116 5.157 1.00 92.88 231 PHE A C 1
ATOM 1813 O O . PHE A 1 231 ? -7.587 -9.351 5.385 1.00 92.88 231 PHE A O 1
ATOM 1820 N N . ASP A 1 232 ? -5.673 -9.924 4.390 1.00 89.12 232 ASP A N 1
ATOM 1821 C CA . ASP A 1 232 ? -6.228 -11.176 3.846 1.00 89.12 232 ASP A CA 1
ATOM 1822 C C . ASP A 1 232 ? -6.539 -12.200 4.955 1.00 89.12 232 ASP A C 1
ATOM 1824 O O . ASP A 1 232 ? -7.335 -13.119 4.767 1.00 89.12 232 ASP A O 1
ATOM 1828 N N . ARG A 1 233 ? -5.863 -12.064 6.101 1.00 89.81 233 ARG A N 1
ATOM 1829 C CA . ARG A 1 233 ? -6.113 -12.797 7.344 1.00 89.81 233 ARG A CA 1
ATOM 1830 C C . ARG A 1 233 ? -5.913 -11.851 8.524 1.00 89.81 233 ARG A C 1
ATOM 1832 O O . ARG A 1 233 ? -4.992 -11.033 8.438 1.00 89.81 233 ARG A O 1
ATOM 1839 N N . PRO A 1 234 ? -6.669 -12.003 9.624 1.00 91.94 234 PRO A N 1
ATOM 1840 C CA . PRO A 1 234 ? -6.520 -11.129 10.775 1.00 91.94 234 PRO A CA 1
ATOM 1841 C C . PRO A 1 234 ? -5.080 -11.095 11.303 1.00 91.94 234 PRO A C 1
ATOM 1843 O O . PRO A 1 234 ? -4.438 -12.139 11.454 1.00 91.94 234 PRO A O 1
ATOM 1846 N N . ARG A 1 235 ? -4.572 -9.897 11.602 1.00 91.75 235 ARG A N 1
ATOM 1847 C CA . ARG A 1 235 ? -3.250 -9.667 12.210 1.00 91.75 235 ARG A CA 1
ATOM 1848 C C . ARG A 1 235 ? -3.447 -9.077 13.594 1.00 91.75 235 ARG A C 1
ATOM 1850 O O . ARG A 1 235 ? -4.194 -8.120 13.735 1.00 91.75 235 ARG A O 1
ATOM 1857 N N . GLY A 1 236 ? -2.846 -9.668 14.625 1.00 88.69 236 GLY A N 1
ATOM 1858 C CA . GLY A 1 236 ? -3.102 -9.241 16.010 1.00 88.69 236 GLY A CA 1
ATOM 1859 C C . GLY A 1 236 ? -4.587 -9.301 16.411 1.00 88.69 236 GLY A C 1
ATOM 1860 O O . GLY A 1 236 ? -5.005 -8.594 17.318 1.00 88.69 236 GLY A O 1
ATOM 1861 N N . GLY A 1 237 ? -5.399 -10.103 15.708 1.00 92.25 237 GLY A N 1
ATOM 1862 C CA . GLY A 1 237 ? -6.852 -10.163 15.886 1.00 92.25 237 GLY A CA 1
ATOM 1863 C C . GLY A 1 237 ? -7.654 -9.081 15.150 1.00 92.25 237 GLY A C 1
ATOM 1864 O O . GLY A 1 237 ? -8.868 -9.070 15.295 1.00 92.25 237 GLY A O 1
ATOM 1865 N N . PHE A 1 238 ? -7.018 -8.203 14.370 1.00 95.81 238 PHE A N 1
ATOM 1866 C CA . PHE A 1 238 ? -7.684 -7.170 13.569 1.00 95.81 238 PHE A CA 1
ATOM 1867 C C . PHE A 1 238 ? -7.791 -7.585 12.103 1.00 95.81 238 PHE A C 1
ATOM 1869 O O . PHE A 1 238 ? -6.825 -8.100 11.540 1.00 95.81 238 PHE A O 1
ATOM 1876 N N . ASP A 1 239 ? -8.919 -7.284 11.466 1.00 95.56 239 ASP A N 1
ATOM 1877 C CA . ASP A 1 239 ? -9.152 -7.470 10.030 1.00 95.56 239 ASP A CA 1
ATOM 1878 C C . ASP A 1 239 ? -8.545 -6.343 9.190 1.00 95.56 239 ASP A C 1
ATOM 1880 O O . ASP A 1 239 ? -8.286 -6.518 8.000 1.00 95.56 239 ASP A O 1
ATOM 1884 N N . GLY A 1 240 ? -8.291 -5.181 9.795 1.00 95.56 240 GLY A N 1
ATOM 1885 C CA . GLY A 1 240 ? -7.725 -4.043 9.087 1.00 95.56 240 GLY A CA 1
ATOM 1886 C C . GLY A 1 240 ? -7.521 -2.792 9.933 1.00 95.56 240 GLY A C 1
ATOM 1887 O O . GLY A 1 240 ? -7.688 -2.792 11.154 1.00 95.56 240 GLY A O 1
ATOM 1888 N N . VAL A 1 241 ? -7.149 -1.714 9.247 1.00 97.25 241 VAL A N 1
ATOM 1889 C CA . VAL A 1 241 ? -6.931 -0.374 9.784 1.00 97.25 241 VAL A CA 1
ATOM 1890 C C . VAL A 1 241 ? -7.771 0.617 8.979 1.00 97.25 241 VAL A C 1
ATOM 1892 O O . VAL A 1 241 ? -7.581 0.766 7.770 1.00 97.25 241 VAL A O 1
ATOM 1895 N N . LEU A 1 242 ? -8.692 1.300 9.652 1.00 96.81 242 LEU A N 1
ATOM 1896 C CA . LEU A 1 242 ? -9.459 2.416 9.104 1.00 96.81 242 LEU A CA 1
ATOM 1897 C C . LEU A 1 242 ? -8.786 3.716 9.532 1.00 96.81 242 LEU A C 1
ATOM 1899 O O . LEU A 1 242 ? -8.563 3.920 10.722 1.00 96.81 242 LEU A O 1
ATOM 1903 N N . VAL A 1 243 ? -8.466 4.584 8.578 1.00 96.38 243 VAL A N 1
ATOM 1904 C CA . VAL A 1 243 ? -7.642 5.767 8.818 1.00 96.38 243 VAL A CA 1
ATOM 1905 C C . VAL A 1 243 ? -8.332 7.018 8.302 1.00 96.38 243 VAL A C 1
ATOM 1907 O O . VAL A 1 243 ? -8.822 7.049 7.173 1.00 96.38 243 VAL A O 1
ATOM 1910 N N . GLU A 1 244 ? -8.295 8.056 9.129 1.00 95.12 244 GLU A N 1
ATOM 1911 C CA . GLU A 1 244 ? -8.651 9.422 8.764 1.00 95.12 244 GLU A CA 1
ATOM 1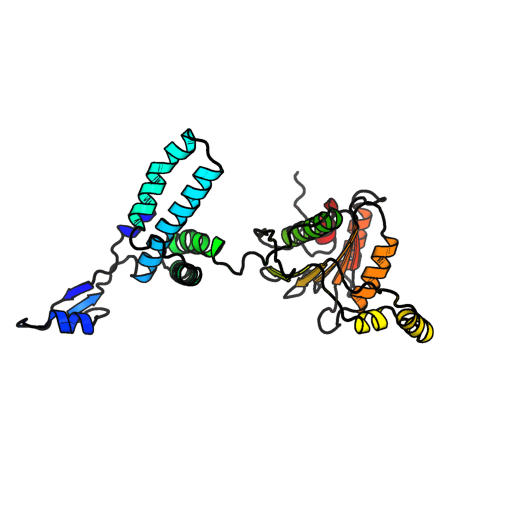912 C C . GLU A 1 244 ? -7.493 10.345 9.136 1.00 95.12 244 GLU A C 1
ATOM 1914 O O . GLU A 1 244 ? -6.907 10.240 10.218 1.00 95.12 244 GLU A O 1
ATOM 1919 N N . VAL A 1 245 ? -7.153 11.245 8.226 1.00 92.69 245 VAL A N 1
ATOM 1920 C CA . VAL A 1 245 ? -5.983 12.105 8.280 1.00 92.69 245 VAL A CA 1
ATOM 1921 C C . VAL A 1 245 ? -6.422 13.573 8.310 1.00 92.69 245 VAL A C 1
ATOM 1923 O O . VAL A 1 245 ? -7.372 13.982 7.643 1.00 92.69 245 VAL A O 1
ATOM 1926 N N . LYS A 1 246 ? -5.730 14.410 9.093 1.00 90.81 246 LYS A N 1
ATOM 1927 C CA . LYS A 1 246 ? -5.916 15.873 9.079 1.00 90.81 246 LYS A CA 1
ATOM 1928 C C . LYS A 1 246 ? -4.585 16.603 8.975 1.00 90.81 246 LYS A C 1
ATOM 1930 O O . LYS A 1 246 ? -3.737 16.510 9.864 1.00 90.81 246 LYS A O 1
ATOM 1935 N N . SER A 1 247 ? -4.418 17.365 7.897 1.00 84.88 247 SER A N 1
ATOM 1936 C CA . SER A 1 247 ? -3.290 18.283 7.714 1.00 84.88 247 SER A CA 1
ATOM 1937 C C . SER A 1 247 ? -3.515 19.618 8.431 1.00 84.88 247 SER A C 1
ATOM 1939 O O . SER A 1 247 ? -4.653 20.065 8.584 1.00 84.88 247 SER A O 1
ATOM 1941 N N . GLY A 1 248 ? -2.435 20.308 8.794 1.00 76.19 248 GLY A N 1
ATOM 1942 C CA . GLY A 1 248 ? -2.477 21.631 9.414 1.00 76.19 248 GLY A CA 1
ATOM 1943 C C . GLY A 1 248 ? -2.557 21.578 10.940 1.00 76.19 248 GLY A C 1
ATOM 1944 O O . GLY A 1 248 ? -1.521 21.613 11.594 1.00 76.19 248 GLY A O 1
ATOM 1945 N N . GLY A 1 249 ? -3.769 21.546 11.508 1.00 67.31 249 GLY A N 1
ATOM 1946 C CA . GLY A 1 249 ? -4.007 21.749 12.947 1.00 67.31 249 GLY A CA 1
ATOM 1947 C C . GLY A 1 249 ? -4.556 20.533 13.716 1.00 67.31 249 GLY A C 1
ATOM 1948 O O . GLY A 1 249 ? -4.994 19.553 13.111 1.00 67.31 249 GLY A O 1
ATOM 1949 N N . PRO A 1 250 ? -4.586 20.592 15.064 1.00 62.72 250 PRO A N 1
ATOM 1950 C CA . PRO A 1 250 ? -5.039 19.493 15.919 1.00 62.72 250 PRO A CA 1
ATOM 1951 C C . PRO A 1 250 ? -6.574 19.383 15.942 1.00 62.72 250 PRO A C 1
ATOM 1953 O O . PRO A 1 250 ? -7.233 19.816 16.886 1.00 62.72 250 PRO A O 1
ATOM 1956 N N . GLN A 1 251 ? -7.165 18.799 14.900 1.00 67.50 251 GLN A N 1
ATOM 1957 C CA . GLN A 1 251 ? -8.621 18.646 14.760 1.00 67.50 251 GLN A CA 1
ATOM 1958 C C . GLN A 1 251 ? -9.082 17.200 14.997 1.00 67.50 251 GLN A C 1
ATOM 1960 O O . GLN A 1 251 ? -9.694 16.557 14.143 1.00 67.50 251 GLN A O 1
ATOM 1965 N N . TYR A 1 252 ? -8.819 16.667 16.194 1.00 76.62 252 TYR A N 1
ATOM 1966 C CA . TYR A 1 252 ? -9.276 15.316 16.549 1.00 76.62 252 TYR A CA 1
ATOM 1967 C C . TYR A 1 252 ? -10.802 15.198 16.638 1.00 76.62 252 TYR A C 1
ATOM 1969 O O . TYR A 1 252 ? -11.340 14.133 16.361 1.00 76.62 252 TYR A O 1
ATOM 1977 N N . ARG A 1 253 ? -11.515 16.279 16.981 1.00 79.19 253 ARG A N 1
ATOM 1978 C CA . ARG A 1 253 ? -12.978 16.250 17.139 1.00 79.19 253 ARG A CA 1
ATOM 1979 C C . ARG A 1 253 ? -13.697 15.837 15.852 1.00 79.19 253 ARG A C 1
ATOM 1981 O O . ARG A 1 253 ? -14.519 14.928 15.888 1.00 79.19 253 ARG A O 1
ATOM 1988 N N . ASP A 1 254 ? -13.365 16.477 14.736 1.00 79.06 254 ASP A N 1
ATOM 1989 C CA . ASP A 1 254 ? -14.002 16.186 13.446 1.00 79.06 254 ASP A CA 1
ATOM 1990 C C . ASP A 1 254 ? -13.581 14.802 12.936 1.00 79.06 254 ASP A C 1
ATOM 1992 O O . ASP A 1 254 ? -14.403 14.040 12.429 1.00 79.06 254 ASP A O 1
ATOM 1996 N N . THR A 1 255 ? -12.322 14.435 13.198 1.00 86.25 255 THR A N 1
ATOM 1997 C CA . THR A 1 255 ? -11.760 13.111 12.899 1.00 86.25 255 THR A CA 1
ATOM 1998 C C . THR A 1 255 ? -12.539 11.990 13.594 1.00 86.25 255 THR A C 1
ATOM 2000 O O . THR A 1 255 ? -12.854 10.985 12.963 1.00 86.25 255 THR A O 1
ATOM 2003 N N . VAL A 1 256 ? -12.899 12.155 14.874 1.00 88.00 256 VAL A N 1
ATOM 2004 C CA . VAL A 1 256 ? -13.682 11.158 15.630 1.00 88.00 256 VAL A CA 1
ATOM 2005 C C . VAL A 1 256 ? -15.042 10.919 14.976 1.00 88.00 256 VAL A C 1
ATOM 2007 O O . VAL A 1 256 ? -15.402 9.770 14.734 1.00 88.00 256 VAL A O 1
ATOM 2010 N N . LEU A 1 257 ? -15.783 11.987 14.663 1.00 85.06 257 LEU A N 1
ATOM 2011 C CA . LEU A 1 257 ? -17.128 11.875 14.085 1.00 85.06 257 LEU A CA 1
ATOM 2012 C C . LEU A 1 257 ? -17.101 11.213 12.700 1.00 85.06 257 LEU A C 1
ATOM 2014 O O . LEU A 1 257 ? -17.958 10.385 12.381 1.00 85.06 257 LEU A O 1
ATOM 2018 N N . GLN A 1 258 ? -16.098 11.546 11.887 1.00 89.06 258 GLN A N 1
ATOM 2019 C CA . GLN A 1 258 ? -15.891 10.925 10.581 1.00 89.06 258 GLN A CA 1
ATOM 2020 C C . GLN A 1 258 ? -15.555 9.438 10.719 1.00 89.06 258 GLN A C 1
ATOM 2022 O O . GLN A 1 258 ? -16.234 8.606 10.123 1.00 89.06 258 GLN A O 1
ATOM 2027 N N . LEU A 1 259 ? -14.589 9.087 11.571 1.00 91.38 259 LEU A N 1
ATOM 2028 C CA . LEU A 1 259 ? -14.205 7.696 11.814 1.00 91.38 259 LEU A CA 1
ATOM 2029 C C . LEU A 1 259 ? -15.357 6.851 12.370 1.00 91.38 259 LEU A C 1
ATOM 2031 O O . LEU A 1 259 ? -15.524 5.718 11.931 1.00 91.38 259 LEU A O 1
ATOM 2035 N N . GLN A 1 260 ? -16.182 7.391 13.274 1.00 90.00 260 GLN A N 1
ATOM 2036 C CA . GLN A 1 260 ? -17.395 6.715 13.762 1.00 90.00 260 GLN A CA 1
ATOM 2037 C C . GLN A 1 260 ? -18.350 6.408 12.614 1.00 90.00 260 GLN A C 1
ATOM 2039 O O . GLN A 1 260 ? -18.794 5.272 12.449 1.00 90.00 260 GLN A O 1
ATOM 2044 N N . THR A 1 261 ? -18.605 7.410 11.776 1.00 88.69 261 THR A N 1
ATOM 2045 C CA . THR A 1 261 ? -19.481 7.268 10.614 1.00 88.69 261 THR A CA 1
ATOM 2046 C C . THR A 1 261 ? -18.949 6.209 9.646 1.00 88.69 261 THR A C 1
ATOM 2048 O O . THR A 1 261 ? -19.693 5.327 9.223 1.00 88.69 261 THR A O 1
ATOM 2051 N N . TYR A 1 262 ? -17.657 6.245 9.319 1.00 91.25 262 TYR A N 1
ATOM 2052 C CA . TYR A 1 262 ? -17.048 5.285 8.398 1.00 91.25 262 TYR A CA 1
ATOM 2053 C C . TYR A 1 262 ? -16.983 3.879 8.982 1.00 91.25 262 TYR A C 1
ATOM 2055 O O . TYR A 1 262 ? -17.251 2.916 8.268 1.00 91.25 262 TYR A O 1
ATOM 2063 N N . ARG A 1 263 ? -16.681 3.740 10.278 1.00 91.38 263 ARG A N 1
ATOM 2064 C CA . ARG A 1 263 ? -16.627 2.431 10.925 1.00 91.38 263 ARG A CA 1
ATOM 2065 C C . ARG A 1 263 ? -17.987 1.743 10.923 1.00 91.38 263 ARG A C 1
ATOM 2067 O O . ARG A 1 263 ? -18.043 0.550 10.640 1.00 91.38 263 ARG A O 1
ATOM 2074 N N . HIS A 1 264 ? -19.062 2.486 11.176 1.00 88.44 264 HIS A N 1
ATOM 2075 C CA . HIS A 1 264 ? -20.431 1.971 11.085 1.00 88.44 264 HIS A CA 1
ATOM 2076 C C . HIS A 1 264 ? -20.909 1.763 9.640 1.00 88.44 264 HIS A C 1
ATOM 2078 O O . HIS A 1 264 ? -21.829 0.984 9.404 1.00 88.44 264 HIS A O 1
ATOM 2084 N N . ALA A 1 265 ? -20.305 2.447 8.664 1.00 87.94 265 ALA A N 1
ATOM 2085 C CA . ALA A 1 265 ? -20.591 2.235 7.246 1.00 87.94 265 ALA A CA 1
ATOM 2086 C C . ALA A 1 265 ? -19.841 1.025 6.652 1.00 87.94 265 ALA A C 1
ATOM 2088 O O . ALA A 1 265 ? -20.218 0.557 5.573 1.00 87.94 265 ALA A O 1
ATOM 2089 N N . LEU A 1 266 ? -18.797 0.517 7.323 1.00 87.25 266 LEU A N 1
ATOM 2090 C CA . LEU A 1 266 ? -18.110 -0.714 6.929 1.00 87.25 266 LEU A CA 1
ATOM 2091 C C . LEU A 1 266 ? -19.029 -1.928 7.150 1.00 87.25 266 LEU A C 1
ATOM 2093 O O . LEU A 1 266 ? -19.591 -2.064 8.235 1.00 87.25 266 LEU A O 1
ATOM 2097 N N . PRO A 1 267 ? -19.187 -2.826 6.161 1.00 80.88 267 PRO A N 1
ATOM 2098 C CA . PRO A 1 267 ? -20.020 -4.012 6.331 1.00 80.88 267 PRO A CA 1
ATOM 2099 C C . PRO A 1 267 ? -19.426 -4.971 7.371 1.00 80.88 267 PRO A C 1
ATOM 2101 O O . PRO A 1 267 ? -18.263 -5.351 7.250 1.00 80.88 267 PRO A O 1
ATOM 2104 N N . ASP A 1 268 ? -20.235 -5.464 8.313 1.00 76.31 268 ASP A N 1
ATOM 2105 C CA . ASP A 1 268 ? -19.792 -6.467 9.303 1.00 76.31 268 ASP A CA 1
ATOM 2106 C C . ASP A 1 268 ? -19.287 -7.760 8.641 1.00 76.31 268 ASP A C 1
ATOM 2108 O O . ASP A 1 268 ? -18.403 -8.442 9.153 1.00 76.31 268 ASP A O 1
ATOM 2112 N N . ALA A 1 269 ? -19.811 -8.088 7.457 1.00 71.44 269 ALA A N 1
ATOM 2113 C CA . ALA A 1 269 ? -19.334 -9.213 6.656 1.00 71.44 269 ALA A CA 1
ATOM 2114 C C . ALA A 1 269 ? -17.885 -9.034 6.153 1.00 71.44 269 ALA A C 1
ATOM 2116 O O . ALA A 1 269 ? -17.243 -10.023 5.807 1.00 71.44 269 ALA A O 1
ATOM 2117 N N . GLU A 1 270 ? -17.383 -7.797 6.089 1.00 72.50 270 GLU A N 1
ATOM 2118 C CA . GLU A 1 270 ? -16.020 -7.466 5.655 1.00 72.50 270 GLU A CA 1
ATOM 2119 C C . GLU A 1 270 ? -15.071 -7.220 6.835 1.00 72.50 270 GLU A C 1
ATOM 2121 O O . GLU A 1 270 ? -13.876 -7.479 6.706 1.00 72.50 270 GLU A O 1
ATOM 2126 N N . VAL A 1 271 ? -15.576 -6.692 7.957 1.00 85.88 271 VAL A N 1
ATOM 2127 C CA . VAL A 1 271 ? -14.750 -6.226 9.080 1.00 85.88 271 VAL A CA 1
ATOM 2128 C C . VAL A 1 271 ? -15.448 -6.505 10.407 1.00 85.88 271 VAL A C 1
ATOM 2130 O O . VAL A 1 271 ? -16.427 -5.845 10.754 1.00 85.88 271 VAL A O 1
ATOM 2133 N N . GLN A 1 272 ? -14.906 -7.441 11.182 1.00 89.56 272 GLN A N 1
ATOM 2134 C CA . GLN A 1 272 ? -15.346 -7.715 12.548 1.00 89.56 272 GLN A CA 1
ATOM 2135 C C . GLN A 1 272 ? -14.632 -6.793 13.534 1.00 89.56 272 GLN A C 1
ATOM 2137 O O . GLN A 1 272 ? -15.271 -6.207 14.405 1.00 89.56 272 GLN A O 1
ATOM 2142 N N . ARG A 1 273 ? -13.318 -6.613 13.362 1.00 94.31 273 ARG A N 1
ATOM 2143 C CA . ARG A 1 273 ? -12.491 -5.807 14.263 1.00 94.31 273 ARG A CA 1
ATOM 2144 C C . ARG A 1 273 ? -11.457 -4.989 13.504 1.00 94.31 273 ARG A C 1
ATOM 2146 O O . ARG A 1 273 ? -10.667 -5.531 12.734 1.00 94.31 273 ARG A O 1
ATOM 2153 N N . ALA A 1 274 ? -11.399 -3.690 13.767 1.00 96.38 274 ALA A N 1
ATOM 2154 C CA . ALA A 1 274 ? -10.447 -2.776 13.148 1.00 96.38 274 ALA A CA 1
ATOM 2155 C C . ALA A 1 274 ? -9.647 -1.969 14.177 1.00 96.38 274 ALA A C 1
ATOM 2157 O O . ALA A 1 274 ? -10.109 -1.666 15.279 1.00 96.38 274 ALA A O 1
ATOM 2158 N N . LEU A 1 275 ? -8.436 -1.578 13.781 1.00 97.75 275 LEU A N 1
ATOM 2159 C CA . LEU A 1 275 ? -7.783 -0.412 14.363 1.00 97.75 275 LEU A CA 1
ATOM 2160 C C . LEU A 1 275 ? -8.371 0.830 13.685 1.00 97.75 275 LEU A C 1
ATOM 2162 O O . LEU A 1 275 ? -8.219 1.013 12.478 1.00 97.75 275 LEU A O 1
ATOM 2166 N N . VAL A 1 276 ? -9.038 1.678 14.456 1.00 97.44 276 VAL A N 1
ATOM 2167 C CA . VAL A 1 276 ? -9.623 2.936 13.993 1.00 97.44 276 VAL A CA 1
ATOM 2168 C C . VAL A 1 276 ? -8.670 4.070 14.368 1.00 97.44 276 VAL A C 1
ATOM 2170 O O . VAL A 1 276 ? -8.473 4.372 15.545 1.00 97.44 276 VAL A O 1
ATOM 2173 N N . LEU A 1 277 ? -8.020 4.658 13.366 1.00 96.94 277 LEU A N 1
ATOM 2174 C CA . LEU A 1 277 ? -6.835 5.492 13.537 1.00 96.94 277 LEU A CA 1
ATOM 2175 C C . LEU A 1 277 ? -7.049 6.909 12.995 1.00 96.94 277 LEU A C 1
ATOM 2177 O O . LEU A 1 277 ? -7.196 7.116 11.793 1.00 96.94 277 LEU A O 1
ATOM 2181 N N . GLY A 1 278 ? -6.996 7.901 13.881 1.00 95.31 278 GLY A N 1
ATOM 2182 C CA . GLY A 1 278 ? -6.918 9.310 13.502 1.00 95.31 278 GLY A CA 1
ATOM 2183 C C . GLY A 1 278 ? -5.472 9.801 13.475 1.00 95.31 278 GLY A C 1
ATOM 2184 O O . GLY A 1 278 ? -4.788 9.755 14.498 1.00 95.31 278 GLY A O 1
ATOM 2185 N N . VAL A 1 279 ? -5.004 10.311 12.336 1.00 93.88 279 VAL A N 1
ATOM 2186 C CA . VAL A 1 279 ? -3.635 10.829 12.182 1.00 93.88 279 VAL A CA 1
ATOM 2187 C C . VAL A 1 279 ? -3.672 12.323 11.911 1.00 93.88 279 VAL A C 1
ATOM 2189 O O . VAL A 1 279 ? -4.267 12.772 10.936 1.00 93.88 279 VAL A O 1
ATOM 2192 N N . VAL A 1 280 ? -3.011 13.118 12.745 1.00 91.62 280 VAL A N 1
ATOM 2193 C CA . VAL A 1 280 ? -2.952 14.575 12.552 1.00 91.62 280 VAL A CA 1
ATOM 2194 C C . VAL A 1 280 ? -1.515 15.025 12.345 1.00 91.62 280 VAL A C 1
ATOM 2196 O O . VAL A 1 280 ? -0.599 14.505 12.974 1.00 91.62 280 VAL A O 1
ATOM 2199 N N . GLU A 1 281 ? -1.303 15.998 11.461 1.00 86.88 281 GLU A N 1
ATOM 2200 C CA . GLU A 1 281 ? 0.045 16.480 11.119 1.00 86.88 281 GLU A CA 1
ATOM 2201 C C . GLU A 1 281 ? 0.754 17.110 12.325 1.00 86.88 281 GLU A C 1
ATOM 2203 O O . GLU A 1 281 ? 1.955 16.926 12.505 1.00 86.88 281 GLU A O 1
ATOM 2208 N N . GLN A 1 282 ? 0.003 17.819 13.172 1.00 84.88 282 GLN A N 1
ATOM 2209 C CA . GLN A 1 282 ? 0.519 18.534 14.341 1.00 84.88 282 GLN A CA 1
ATOM 2210 C C . GLN A 1 282 ? -0.295 18.173 15.592 1.00 84.88 282 GLN A C 1
ATOM 2212 O O . GLN A 1 282 ? -1.216 18.902 15.974 1.00 84.88 282 GLN A O 1
ATOM 2217 N N . PRO A 1 283 ? -0.014 17.025 16.233 1.00 83.94 283 PRO A N 1
ATOM 2218 C CA . PRO A 1 283 ? -0.757 16.597 17.410 1.00 83.94 283 PRO A CA 1
ATOM 2219 C C . PRO A 1 283 ? -0.496 17.546 18.589 1.00 83.94 283 PRO A C 1
ATOM 2221 O O . PRO A 1 283 ? 0.631 17.671 19.057 1.00 83.94 283 PRO A O 1
ATOM 2224 N N . ALA A 1 284 ? -1.552 18.161 19.137 1.00 81.94 284 ALA A N 1
ATOM 2225 C CA . ALA A 1 284 ? -1.440 19.069 20.292 1.00 81.94 284 ALA A CA 1
ATOM 2226 C C . ALA A 1 284 ? -0.825 18.404 21.538 1.00 81.94 284 ALA A C 1
ATOM 2228 O O . ALA A 1 284 ? -0.232 19.065 22.383 1.00 81.94 284 ALA A O 1
ATOM 2229 N N . GLN A 1 285 ? -0.981 17.086 21.647 1.00 80.94 285 GLN A N 1
ATOM 2230 C CA . GLN A 1 285 ? -0.498 16.268 22.758 1.00 80.94 285 GLN A CA 1
ATOM 2231 C C . GLN A 1 285 ? 0.981 15.860 22.644 1.00 80.94 285 GLN A C 1
ATOM 2233 O O . GLN A 1 285 ? 1.494 15.230 23.567 1.00 80.94 285 GLN A O 1
ATOM 2238 N N . GLY A 1 286 ? 1.660 16.214 21.545 1.00 84.56 286 GLY A N 1
ATOM 2239 C CA . GLY A 1 286 ? 3.022 15.764 21.261 1.00 84.56 286 GLY A CA 1
ATOM 2240 C C . GLY A 1 286 ? 3.102 14.274 20.884 1.00 84.56 286 GLY A C 1
ATOM 2241 O O . GLY A 1 286 ? 2.080 13.695 20.502 1.00 84.56 286 GLY A O 1
ATOM 2242 N N . PRO A 1 287 ? 4.304 13.668 20.968 1.00 89.38 287 PRO A N 1
ATOM 2243 C CA . PRO A 1 287 ? 4.537 12.258 20.646 1.00 89.38 287 PRO A CA 1
ATOM 2244 C C . PRO A 1 287 ? 3.750 11.284 21.532 1.00 89.38 287 PRO A C 1
ATOM 2246 O O . PRO A 1 287 ? 3.351 11.618 22.654 1.00 89.38 287 PRO A O 1
ATOM 2249 N N . LEU A 1 288 ? 3.588 10.046 21.061 1.00 91.06 288 LEU A N 1
ATOM 2250 C CA . LEU A 1 288 ? 2.919 8.982 21.808 1.00 91.06 288 LEU A CA 1
ATOM 2251 C C . LEU A 1 288 ? 3.653 8.691 23.126 1.00 91.06 288 LEU A C 1
ATOM 2253 O O . LEU A 1 288 ? 4.811 8.274 23.149 1.00 91.06 288 LEU A O 1
ATOM 2257 N N . ARG A 1 289 ? 2.959 8.866 24.254 1.00 93.81 289 ARG A N 1
ATOM 2258 C CA . ARG A 1 289 ? 3.528 8.618 25.586 1.00 93.81 289 ARG A CA 1
ATOM 2259 C C . ARG A 1 289 ? 3.514 7.125 25.935 1.00 93.81 289 ARG A C 1
ATOM 2261 O O . ARG A 1 289 ? 2.578 6.421 25.548 1.00 93.81 289 ARG A O 1
ATOM 2268 N N . PRO A 1 290 ? 4.443 6.646 26.785 1.00 93.19 290 PRO A N 1
ATOM 2269 C CA . PRO A 1 290 ? 4.459 5.251 27.237 1.00 93.19 290 PRO A CA 1
ATOM 2270 C C . PRO A 1 290 ? 3.142 4.780 27.868 1.00 93.19 290 PRO A C 1
ATOM 2272 O O . PRO A 1 290 ? 2.714 3.654 27.634 1.00 93.19 290 PRO A O 1
ATOM 2275 N N . SER A 1 291 ? 2.452 5.646 28.619 1.00 94.75 291 SER A N 1
ATOM 2276 C CA . SER A 1 291 ? 1.144 5.325 29.208 1.00 94.75 291 SER A CA 1
ATOM 2277 C C . SER A 1 291 ? 0.045 5.132 28.160 1.00 94.75 291 SER A C 1
ATOM 2279 O O . SER A 1 291 ? -0.831 4.290 28.344 1.00 94.75 291 SER A O 1
ATOM 2281 N N . GLN A 1 292 ? 0.102 5.867 27.046 1.00 94.94 292 GLN A N 1
ATOM 2282 C CA . GLN A 1 292 ? -0.826 5.704 25.926 1.00 94.94 292 GLN A CA 1
ATOM 2283 C C . GLN A 1 292 ? -0.543 4.397 25.179 1.00 94.94 292 GLN A C 1
ATOM 2285 O O . GLN A 1 292 ? -1.476 3.657 24.883 1.00 94.94 292 GLN A O 1
ATOM 2290 N N . ALA A 1 293 ? 0.731 4.067 24.948 1.00 93.94 293 ALA A N 1
ATOM 2291 C CA . ALA A 1 293 ? 1.122 2.789 24.354 1.00 93.94 293 ALA A CA 1
ATOM 2292 C C . ALA A 1 293 ? 0.705 1.588 25.226 1.00 93.94 293 ALA A C 1
ATOM 2294 O O . ALA A 1 293 ? 0.142 0.622 24.716 1.00 93.94 293 ALA A O 1
ATOM 2295 N N . ALA A 1 294 ? 0.909 1.663 26.546 1.00 94.19 294 ALA A N 1
ATOM 2296 C CA . ALA A 1 294 ? 0.480 0.620 27.479 1.00 94.19 294 ALA A CA 1
ATOM 2297 C C . ALA A 1 294 ? -1.049 0.450 27.497 1.00 94.19 294 ALA A C 1
ATOM 2299 O O . ALA A 1 294 ? -1.548 -0.675 27.512 1.00 94.19 294 ALA A O 1
ATOM 2300 N N . TRP A 1 295 ? -1.796 1.558 27.447 1.00 96.12 295 TRP A N 1
ATOM 2301 C CA . TRP A 1 295 ? -3.253 1.515 27.333 1.00 96.12 295 TRP A CA 1
ATOM 2302 C C . TRP A 1 295 ? -3.702 0.855 26.021 1.00 96.12 295 TRP A C 1
ATOM 2304 O O . TRP A 1 295 ? -4.558 -0.026 26.058 1.00 96.12 295 TRP A O 1
ATOM 2314 N N . LEU A 1 296 ? -3.085 1.204 24.884 1.00 96.56 296 LEU A N 1
ATOM 2315 C CA . LEU A 1 296 ? -3.368 0.579 23.584 1.00 96.56 296 LEU A CA 1
ATOM 2316 C C . LEU A 1 296 ? -3.110 -0.933 23.604 1.00 96.56 296 LEU A C 1
ATOM 2318 O O . LEU A 1 296 ? -3.944 -1.697 23.124 1.00 96.56 296 LEU A O 1
ATOM 2322 N N . ALA A 1 297 ? -2.000 -1.367 24.204 1.00 94.56 297 ALA A N 1
ATOM 2323 C CA . ALA A 1 297 ? -1.681 -2.786 24.346 1.00 94.56 297 ALA A CA 1
ATOM 2324 C C . ALA A 1 297 ? -2.726 -3.538 25.183 1.00 94.56 297 ALA A C 1
ATOM 2326 O O . ALA A 1 297 ? -3.116 -4.652 24.832 1.00 94.56 297 ALA A O 1
ATOM 2327 N N . ALA A 1 298 ? -3.237 -2.917 26.251 1.00 93.88 298 ALA A N 1
ATOM 2328 C CA . ALA A 1 298 ? -4.321 -3.493 27.039 1.00 93.88 298 ALA A CA 1
ATOM 2329 C C . ALA A 1 298 ? -5.612 -3.633 26.211 1.00 93.88 298 ALA A C 1
ATOM 2331 O O . ALA A 1 298 ? -6.221 -4.703 26.216 1.00 93.88 298 ALA A O 1
ATOM 2332 N N . GLN A 1 299 ? -5.998 -2.604 25.445 1.00 95.25 299 GLN A N 1
ATOM 2333 C CA . GLN A 1 299 ? -7.186 -2.662 24.578 1.00 95.25 299 GLN A CA 1
ATOM 2334 C C . GLN A 1 299 ? -7.050 -3.699 23.452 1.00 95.25 299 GLN A C 1
ATOM 2336 O O . GLN A 1 299 ? -8.022 -4.361 23.089 1.00 95.25 299 GLN A O 1
ATOM 2341 N N . ALA A 1 300 ? -5.839 -3.901 22.926 1.00 92.38 300 ALA A N 1
ATOM 2342 C CA . ALA A 1 300 ? -5.579 -4.863 21.857 1.00 92.38 300 ALA A CA 1
ATOM 2343 C C . ALA A 1 300 ? -5.889 -6.320 22.249 1.00 92.38 300 ALA A C 1
ATOM 2345 O O . ALA A 1 300 ? -6.202 -7.128 21.374 1.00 92.38 300 ALA A O 1
ATOM 2346 N N . SER A 1 301 ? -5.898 -6.642 23.546 1.00 88.94 301 SER A N 1
ATOM 2347 C CA . SER A 1 301 ? -6.280 -7.969 24.051 1.00 88.94 301 SER A CA 1
ATOM 2348 C C . SER A 1 301 ? -7.789 -8.265 24.016 1.00 88.94 301 SER A C 1
ATOM 2350 O O . SER A 1 301 ? -8.178 -9.423 24.155 1.00 88.94 301 SER A O 1
ATOM 2352 N N . GLY A 1 302 ? -8.634 -7.242 23.828 1.00 89.94 302 GLY A N 1
ATOM 2353 C CA . GLY A 1 302 ? -10.090 -7.386 23.747 1.00 89.94 302 GLY A CA 1
ATOM 2354 C C . GLY A 1 302 ? -10.597 -7.889 22.390 1.00 89.94 302 GLY A C 1
ATOM 2355 O O . GLY A 1 302 ? -9.820 -8.262 21.512 1.00 89.94 302 GLY A O 1
ATOM 2356 N N . THR A 1 303 ? -11.919 -7.876 22.210 1.00 88.31 303 THR A N 1
ATOM 2357 C CA . THR A 1 303 ? -12.601 -8.253 20.953 1.00 88.31 303 THR A CA 1
ATOM 2358 C C . THR A 1 303 ? -13.102 -7.060 20.148 1.00 88.31 303 THR A C 1
ATOM 2360 O O . THR A 1 303 ? -13.384 -7.208 18.963 1.00 88.31 303 THR A O 1
ATOM 2363 N N . ASP A 1 304 ? -13.191 -5.890 20.775 1.00 92.69 304 ASP A N 1
ATOM 2364 C CA . ASP A 1 304 ? -13.749 -4.688 20.161 1.00 92.69 304 ASP A CA 1
ATOM 2365 C C . ASP A 1 304 ? -12.704 -3.934 19.332 1.00 92.69 304 ASP A C 1
ATOM 2367 O O . ASP A 1 304 ? -11.490 -4.168 19.443 1.00 92.69 304 ASP A O 1
ATOM 2371 N N . ASP A 1 305 ? -13.179 -3.008 18.499 1.00 96.00 305 ASP A N 1
ATOM 2372 C CA . ASP A 1 305 ? -12.315 -2.075 17.783 1.00 96.00 305 ASP A CA 1
ATOM 2373 C C . ASP A 1 305 ? -11.412 -1.307 18.752 1.00 96.00 305 ASP A C 1
ATOM 2375 O O . ASP A 1 305 ? -11.831 -0.877 19.830 1.00 96.00 305 ASP A O 1
ATOM 2379 N N . VAL A 1 306 ? -10.175 -1.059 18.329 1.00 97.44 306 VAL A N 1
ATOM 2380 C CA . VAL A 1 306 ? -9.245 -0.222 19.091 1.00 97.44 306 VAL A CA 1
ATOM 2381 C C . VAL A 1 306 ? -9.142 1.132 18.418 1.00 97.44 306 VAL A C 1
ATOM 2383 O O . VAL A 1 306 ? -8.913 1.217 17.216 1.00 97.44 306 VAL A O 1
ATOM 2386 N N . TRP A 1 307 ? -9.292 2.194 19.203 1.00 96.81 307 TRP A N 1
ATOM 2387 C CA . TRP A 1 307 ? -9.238 3.570 18.725 1.00 96.81 307 TRP A CA 1
ATOM 2388 C C . TRP A 1 307 ? -7.916 4.214 19.125 1.00 96.81 307 TRP A C 1
ATOM 2390 O O . TRP A 1 307 ? -7.528 4.176 20.294 1.00 96.81 307 TRP A O 1
ATOM 2400 N N . ALA A 1 308 ? -7.230 4.824 18.163 1.00 95.44 308 ALA A N 1
ATOM 2401 C CA . ALA A 1 308 ? -5.949 5.478 18.386 1.00 95.44 308 ALA A CA 1
ATOM 2402 C C . ALA A 1 308 ? -5.869 6.820 17.656 1.00 95.44 308 ALA A C 1
ATOM 2404 O O . ALA A 1 308 ? -6.440 7.006 16.583 1.00 95.44 308 ALA A O 1
ATOM 2405 N N . PHE A 1 309 ? -5.124 7.752 18.248 1.00 93.75 309 PHE A N 1
ATOM 2406 C CA . PHE A 1 309 ? -4.916 9.093 17.713 1.00 93.75 309 PHE A CA 1
ATOM 2407 C C . PHE A 1 309 ? -3.456 9.484 17.878 1.00 93.75 309 PHE A C 1
ATOM 2409 O O . PHE A 1 309 ? -2.942 9.456 18.999 1.00 93.75 309 PHE A O 1
ATOM 2416 N N . CYS A 1 310 ? -2.781 9.832 16.785 1.00 93.25 310 CYS A N 1
ATOM 2417 C CA . CYS A 1 310 ? -1.344 10.074 16.826 1.00 93.25 310 CYS A CA 1
ATOM 2418 C C . CYS A 1 310 ? -0.845 11.022 15.728 1.00 93.25 310 CYS A C 1
ATOM 2420 O O . CYS A 1 310 ? -1.587 11.396 14.816 1.00 93.25 310 CYS A O 1
ATOM 2422 N N . GLY A 1 311 ? 0.429 11.411 15.828 1.00 91.62 311 GLY A N 1
ATOM 2423 C CA . GLY A 1 311 ? 1.146 12.051 14.729 1.00 91.62 311 GLY A CA 1
ATOM 2424 C C . GLY A 1 311 ? 1.648 11.037 13.692 1.00 91.62 311 GLY A C 1
ATOM 2425 O O . GLY A 1 311 ? 1.630 9.827 13.939 1.00 91.62 311 GLY A O 1
ATOM 2426 N N . PRO A 1 312 ? 2.146 11.500 12.533 1.00 89.50 312 PRO A N 1
ATOM 2427 C CA . PRO A 1 312 ? 2.698 10.624 11.497 1.00 89.50 312 PRO A CA 1
ATOM 2428 C C . PRO A 1 312 ? 3.960 9.869 11.946 1.00 89.50 312 PRO A C 1
ATOM 2430 O O . PRO A 1 312 ? 4.271 8.813 11.391 1.00 89.50 312 PRO A O 1
ATOM 2433 N N . ASP A 1 313 ? 4.708 10.401 12.913 1.00 89.88 313 ASP A N 1
ATOM 2434 C CA . ASP A 1 313 ? 5.942 9.788 13.426 1.00 89.88 313 ASP A CA 1
ATOM 2435 C C . ASP A 1 313 ? 5.666 8.671 14.447 1.00 89.88 313 ASP A C 1
ATOM 2437 O O . ASP A 1 313 ? 6.479 7.769 14.620 1.00 89.88 313 ASP A O 1
ATOM 2441 N N . ASP A 1 314 ? 4.476 8.663 15.048 1.00 92.88 314 ASP A N 1
ATOM 2442 C CA . ASP A 1 314 ? 4.072 7.682 16.059 1.00 92.88 314 ASP A CA 1
ATOM 2443 C C . ASP A 1 314 ? 3.423 6.422 15.460 1.00 92.88 314 ASP A C 1
ATOM 2445 O O . ASP A 1 314 ? 3.117 5.479 16.190 1.00 92.88 314 ASP A O 1
ATOM 2449 N N . LEU A 1 315 ? 3.197 6.378 14.139 1.00 93.00 315 LEU A N 1
ATOM 2450 C CA . LEU A 1 315 ? 2.455 5.297 13.474 1.00 93.00 315 LEU A CA 1
ATOM 2451 C C . LEU A 1 315 ? 3.025 3.914 13.803 1.00 93.00 315 LEU A C 1
ATOM 2453 O O . LEU A 1 315 ? 2.283 3.013 14.185 1.00 93.00 315 LEU A O 1
ATOM 2457 N N . ALA A 1 316 ? 4.346 3.745 13.707 1.00 91.56 316 ALA A N 1
ATOM 2458 C CA . ALA A 1 316 ? 4.992 2.471 14.015 1.00 91.56 316 ALA A CA 1
ATOM 2459 C C . ALA A 1 316 ? 4.809 2.076 15.491 1.00 91.56 316 ALA A C 1
ATOM 2461 O O . ALA A 1 316 ? 4.546 0.912 15.787 1.00 91.56 316 ALA A O 1
ATOM 2462 N N . ALA A 1 317 ? 4.888 3.039 16.412 1.00 93.12 317 ALA A N 1
ATOM 2463 C CA . ALA A 1 317 ? 4.698 2.789 17.837 1.00 93.12 317 ALA A CA 1
ATOM 2464 C C . ALA A 1 317 ? 3.251 2.382 18.156 1.00 93.12 317 ALA A C 1
ATOM 2466 O O . ALA A 1 317 ? 3.040 1.432 18.906 1.00 93.12 317 ALA A O 1
ATOM 2467 N N . VAL A 1 318 ? 2.258 3.034 17.539 1.00 96.38 318 VAL A N 1
ATOM 2468 C CA . VAL A 1 318 ? 0.840 2.655 17.665 1.00 96.38 318 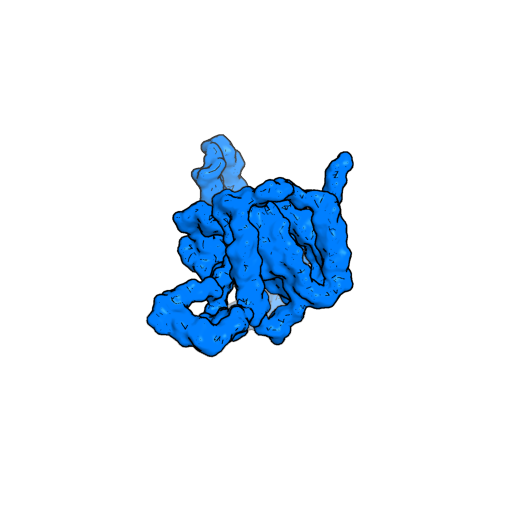VAL A CA 1
ATOM 2469 C C . VAL A 1 318 ? 0.605 1.244 17.128 1.00 96.38 318 VAL A C 1
ATOM 2471 O O . VAL A 1 318 ? 0.035 0.414 17.833 1.00 96.38 318 VAL A O 1
ATOM 2474 N N . LEU A 1 319 ? 1.082 0.947 15.913 1.00 96.00 319 LEU A N 1
ATOM 2475 C CA . LEU A 1 319 ? 0.942 -0.377 15.298 1.00 96.00 319 LEU A CA 1
ATOM 2476 C C . LEU A 1 319 ? 1.611 -1.477 16.136 1.00 96.00 319 LEU A C 1
ATOM 2478 O O . LEU A 1 319 ? 1.068 -2.574 16.258 1.00 96.00 319 LEU A O 1
ATOM 2482 N N . ALA A 1 320 ? 2.775 -1.191 16.722 1.00 94.31 320 ALA A N 1
ATOM 2483 C CA . ALA A 1 320 ? 3.468 -2.120 17.606 1.00 94.31 320 ALA A CA 1
ATOM 2484 C C . ALA A 1 320 ? 2.704 -2.330 18.919 1.00 94.31 320 ALA A C 1
ATOM 2486 O O . ALA A 1 320 ? 2.560 -3.467 19.362 1.00 94.31 320 ALA A O 1
ATOM 2487 N N . ALA A 1 321 ? 2.171 -1.257 19.515 1.00 95.25 321 ALA A N 1
ATOM 2488 C CA . ALA A 1 321 ? 1.409 -1.323 20.759 1.00 95.25 321 ALA A CA 1
ATOM 2489 C C . ALA A 1 321 ? 0.166 -2.211 20.626 1.00 95.25 321 ALA A C 1
ATOM 2491 O O . ALA A 1 321 ? -0.153 -2.948 21.552 1.00 95.25 321 ALA A O 1
ATOM 2492 N N . VAL A 1 322 ? -0.496 -2.200 19.464 1.00 95.94 322 VAL A N 1
ATOM 2493 C CA . VAL A 1 322 ? -1.650 -3.076 19.199 1.00 95.94 322 VAL A CA 1
ATOM 2494 C C . VAL A 1 322 ? -1.278 -4.450 18.621 1.00 95.94 322 VAL A C 1
ATOM 2496 O O . VAL A 1 322 ? -2.158 -5.238 18.287 1.00 95.94 322 VAL A O 1
ATOM 2499 N N . GLY A 1 323 ? 0.016 -4.757 18.481 1.00 93.06 323 GLY A N 1
ATOM 2500 C CA . GLY A 1 323 ? 0.496 -6.058 18.006 1.00 93.06 323 GLY A CA 1
ATOM 2501 C C . GLY A 1 323 ? 0.336 -6.309 16.502 1.00 93.06 323 GLY A C 1
ATOM 2502 O O . GLY A 1 323 ? 0.398 -7.459 16.067 1.00 93.06 323 GLY A O 1
ATOM 2503 N N . LEU A 1 324 ? 0.140 -5.262 15.692 1.00 94.00 324 LEU A N 1
ATOM 2504 C CA . LEU A 1 324 ? 0.064 -5.372 14.227 1.00 94.00 324 LEU A CA 1
ATOM 2505 C C . LEU A 1 324 ? 1.438 -5.529 13.570 1.00 94.00 324 LEU A C 1
ATOM 2507 O O . LEU A 1 324 ? 1.545 -6.120 12.494 1.00 94.00 324 LEU A O 1
ATOM 2511 N N . ILE A 1 325 ? 2.480 -5.011 14.218 1.00 90.56 325 ILE A N 1
ATOM 2512 C CA . ILE A 1 325 ? 3.878 -5.168 13.816 1.00 90.56 325 ILE A CA 1
ATOM 2513 C C . ILE A 1 325 ? 4.717 -5.543 15.037 1.00 90.56 325 ILE A C 1
ATOM 2515 O O . ILE A 1 325 ? 4.314 -5.315 16.178 1.00 90.56 325 ILE A O 1
ATOM 2519 N N . LYS A 1 326 ? 5.907 -6.105 14.813 1.00 81.81 326 LYS A N 1
ATOM 2520 C CA . LYS A 1 326 ? 6.874 -6.270 15.904 1.00 81.81 326 LYS A CA 1
ATOM 2521 C C . LYS A 1 326 ? 7.375 -4.892 16.325 1.00 81.81 326 LYS A C 1
ATOM 2523 O O . LYS A 1 326 ? 7.649 -4.061 15.461 1.00 81.81 326 LYS A O 1
ATOM 2528 N N . ALA A 1 327 ? 7.511 -4.669 17.631 1.00 69.19 327 ALA A N 1
ATOM 2529 C CA . ALA A 1 327 ? 8.146 -3.457 18.125 1.00 69.19 327 ALA A CA 1
ATOM 2530 C C . ALA A 1 327 ? 9.536 -3.316 17.479 1.00 69.19 327 ALA A C 1
ATOM 2532 O O . ALA A 1 327 ? 10.260 -4.318 17.404 1.00 69.19 327 ALA A O 1
ATOM 2533 N N . PRO A 1 328 ? 9.905 -2.122 16.981 1.00 57.19 328 PRO A N 1
ATOM 2534 C CA . PRO A 1 328 ? 11.273 -1.885 16.555 1.00 57.19 328 PRO A CA 1
ATOM 2535 C C . PRO A 1 328 ? 12.187 -2.208 17.740 1.00 57.19 328 PRO A C 1
ATOM 2537 O O . PRO A 1 328 ? 11.920 -1.780 18.865 1.00 57.19 328 PRO A O 1
ATOM 2540 N N . LEU A 1 329 ? 13.214 -3.030 17.504 1.00 44.84 329 LEU A N 1
ATOM 2541 C CA . LEU A 1 329 ? 14.264 -3.247 18.495 1.00 44.84 329 LEU A CA 1
ATOM 2542 C C . LEU A 1 329 ? 14.808 -1.863 18.848 1.00 44.84 329 LEU A C 1
ATOM 2544 O O . LEU A 1 329 ? 15.201 -1.123 17.950 1.00 44.84 329 LEU A O 1
ATOM 2548 N N . ALA A 1 330 ? 14.745 -1.487 20.124 1.00 42.31 330 ALA A N 1
ATOM 2549 C CA . ALA A 1 330 ? 15.378 -0.259 20.569 1.00 42.31 330 ALA A CA 1
ATOM 2550 C C . ALA A 1 330 ? 16.875 -0.395 20.271 1.00 42.31 330 ALA A C 1
ATOM 2552 O O . ALA A 1 330 ? 17.497 -1.355 20.730 1.00 42.31 330 ALA A O 1
ATOM 2553 N N . ASP A 1 331 ? 17.422 0.522 19.473 1.00 36.12 331 ASP A N 1
ATOM 2554 C CA . ASP A 1 331 ? 18.866 0.634 19.306 1.00 36.12 331 ASP A CA 1
ATOM 2555 C C . ASP A 1 331 ? 19.460 0.895 20.700 1.00 36.12 331 ASP A C 1
ATOM 2557 O O . ASP A 1 331 ? 19.165 1.912 21.335 1.00 36.12 331 ASP A O 1
ATOM 2561 N N . HIS A 1 332 ? 20.203 -0.091 21.207 1.00 33.47 332 HIS A N 1
ATOM 2562 C CA . HIS A 1 332 ? 20.994 -0.006 22.432 1.00 33.47 332 HIS A CA 1
ATOM 2563 C C . HIS A 1 332 ? 22.374 0.566 22.124 1.00 33.47 332 HIS A C 1
ATOM 2565 O O . HIS A 1 332 ? 22.992 0.107 21.135 1.00 33.47 332 HIS A O 1
#

Solvent-accessible surface area (backbone atoms only — not comparable to full-atom values): 17988 Å² total; per-residue (Å²): 109,72,67,59,52,53,70,67,31,45,43,53,47,77,38,84,30,83,57,88,47,79,58,61,43,65,68,60,13,56,62,62,25,62,94,47,99,57,68,32,27,28,14,38,48,96,43,84,43,39,49,75,61,45,44,49,24,52,27,41,44,30,23,50,52,23,53,53,50,51,53,47,31,73,75,75,42,57,72,68,60,33,61,69,46,44,65,59,34,57,50,29,36,59,68,5,49,98,38,63,92,68,67,51,63,69,57,39,42,53,26,19,53,44,14,51,71,40,89,48,65,63,35,32,61,50,47,12,47,60,38,34,77,79,48,48,94,63,48,48,48,34,36,52,54,62,88,47,70,56,50,41,48,48,51,49,49,50,52,53,51,51,41,60,68,35,96,62,71,65,71,73,45,72,34,90,83,36,85,29,46,33,54,50,94,63,36,40,35,28,46,57,39,73,51,58,68,67,43,35,49,58,34,58,67,54,51,71,70,54,52,49,47,34,62,75,69,65,56,83,71,85,39,58,44,51,29,39,36,39,36,78,58,64,46,56,77,24,31,28,39,40,34,40,66,38,62,76,51,67,58,62,70,64,43,51,59,50,50,51,25,50,59,54,43,49,53,67,95,76,45,83,20,36,39,40,36,37,37,22,67,40,42,84,82,55,75,82,46,70,69,56,38,54,49,41,36,59,49,40,73,56,78,64,64,42,78,49,77,42,30,76,85,34,47,63,56,55,37,22,32,39,47,59,34,78,65,78,78,76,89,126

Foldseek 3Di:
DVLVVQVVQDEFAFDWDLDDDAAWDPVVQVVVCVPPPGGTTGHRDDGPHAYPLLLLLSLLLLLVVLVVVLVCCVVPNDPVVSVVCVVVSVVSNVSNVVCHPVDDLVSLQSSLVSLCPDPDVCSNPPSNVSSCLVNDPAQWQAAEDQPDDQSVQLVLLVLLLQCLLDPHRGDYHYDNDTQQWIDHVQKIKRAFDFFDPVLLLVLLVDDPVRSVVCVVVVPDDPGTFRMWMAGPDDFLLWRTEGEHEEEDDAPVPVLVSNLSSVVSSDDCVRTQEYAYEYEYQDHPVPADDPVNLQVLLVCLPDRYYGYYYGYSVCSSSSCCSSRSGPRPDPDD